Protein AF-A0A401Y5E6-F1 (afdb_monomer)

Solvent-accessible surface area (backbone atoms only — not comparable to full-atom values): 9223 Å² total; per-residue (Å²): 108,58,43,57,35,22,48,52,36,32,52,47,50,53,53,46,58,72,63,66,62,80,84,78,61,64,83,49,53,20,65,54,51,34,66,72,50,75,83,37,64,71,57,54,50,55,48,33,56,50,35,47,52,40,16,51,37,40,32,54,32,21,48,52,47,18,66,62,60,35,101,43,74,38,16,50,29,18,28,52,11,20,42,39,34,20,51,29,41,41,49,45,35,53,31,52,52,49,30,56,56,26,37,74,67,72,43,35,70,53,24,28,54,35,44,38,52,41,65,55,48,52,58,54,37,21,54,10,44,24,35,23,26,30,13,45,9,54,28,12,66,74,66,62,36,28,55,65,70,59,14,51,50,25,32,52,37,14,68,35,14,71,55,63,81,52,18,54,56,39,59,71,43,40,42,60,47,43,32,53,50,44,70,52,50,45,76,69,90,89,111

Mean predicted aligned error: 4.16 Å

Radius of gyration: 18.09 Å; Cα contacts (8 Å, |Δi|>4): 280; chains: 1; bounding box: 37×30×55 Å

Foldseek 3Di:
DLLVLLVLLLVLVVVLVVLVPDQDDLPDFLVVLLVVCVVCVVSLVVSLVSLLVSLVSLLVNLVVLLVLLHDDVLSVLQNVLSNLQSVLSNVLSVLSVQLNVQSVVVDSVSNSVSSNVSVVSLQSNLSSLLSNLQSLLVSCVVVVQADNVLSVVSNVLSVQCNVVVSVVVSVVCVSVNSSVSSVGGDGDPPD

Structure (mmCIF, N/CA/C/O backbone):
data_AF-A0A401Y5E6-F1
#
_entry.id   AF-A0A401Y5E6-F1
#
loop_
_atom_site.group_PDB
_atom_site.id
_atom_site.type_symbol
_atom_site.label_atom_id
_atom_site.label_alt_id
_atom_site.label_comp_id
_atom_site.label_asym_id
_atom_site.label_entity_id
_atom_site.label_seq_id
_atom_site.pdbx_PDB_ins_code
_atom_site.Cartn_x
_atom_site.Cartn_y
_atom_site.Cartn_z
_atom_site.occupancy
_atom_site.B_iso_or_equiv
_atom_site.auth_seq_id
_atom_site.auth_comp_id
_atom_site.auth_asym_id
_atom_site.auth_atom_id
_atom_site.pdbx_PDB_model_num
ATOM 1 N N . MET A 1 1 ? -10.870 13.593 8.303 1.00 84.31 1 MET A N 1
ATOM 2 C CA . MET A 1 1 ? -9.478 13.381 7.841 1.00 84.31 1 MET A CA 1
ATOM 3 C C . MET A 1 1 ? -9.219 11.948 7.375 1.00 84.31 1 MET A C 1
ATOM 5 O O . MET A 1 1 ? -8.898 11.796 6.212 1.00 84.31 1 MET A O 1
ATOM 9 N N . LEU A 1 2 ? -9.408 10.908 8.206 1.00 92.62 2 LEU A N 1
ATOM 10 C CA . LEU A 1 2 ? -9.100 9.514 7.824 1.00 92.62 2 LEU A CA 1
ATOM 11 C C . LEU A 1 2 ? -9.847 9.033 6.562 1.00 92.62 2 LEU A C 1
ATOM 13 O O . LEU A 1 2 ? -9.201 8.609 5.613 1.00 92.62 2 LEU A O 1
ATOM 17 N N . VAL A 1 3 ? -11.178 9.194 6.521 1.00 95.75 3 VAL A N 1
ATOM 18 C CA . VAL A 1 3 ? -12.005 8.848 5.344 1.00 95.75 3 VAL A CA 1
ATOM 19 C C . VAL A 1 3 ? -11.574 9.621 4.094 1.00 95.75 3 VAL A C 1
ATOM 21 O O . VAL A 1 3 ? -11.506 9.051 3.012 1.00 95.75 3 VAL A O 1
ATOM 24 N N . GLY A 1 4 ? -11.230 10.904 4.249 1.00 96.00 4 GLY A N 1
ATOM 25 C CA . GLY A 1 4 ? -10.739 11.736 3.150 1.00 96.00 4 GLY A CA 1
ATOM 26 C C . GLY A 1 4 ? -9.421 11.221 2.569 1.00 96.00 4 GLY A C 1
ATOM 27 O O . GLY A 1 4 ? -9.297 11.137 1.355 1.00 96.00 4 GLY A O 1
ATOM 28 N N . LEU A 1 5 ? -8.477 10.797 3.419 1.00 96.50 5 LEU A N 1
ATOM 29 C CA . LEU A 1 5 ? -7.215 10.193 2.974 1.00 96.50 5 LEU A CA 1
ATOM 30 C C . LEU A 1 5 ? -7.447 8.860 2.249 1.00 96.50 5 LEU A C 1
ATOM 32 O O . LEU A 1 5 ? -6.884 8.652 1.180 1.00 96.50 5 LEU A O 1
ATOM 36 N N . SER A 1 6 ? -8.307 7.980 2.775 1.00 97.12 6 SER A N 1
ATOM 37 C CA . SER A 1 6 ? -8.620 6.714 2.094 1.00 97.12 6 SER A CA 1
ATOM 38 C C . SER A 1 6 ? -9.359 6.919 0.772 1.00 97.12 6 SER A C 1
ATOM 40 O O . SER A 1 6 ? -9.096 6.204 -0.186 1.00 97.12 6 SER A O 1
ATOM 42 N N . ALA A 1 7 ? -10.264 7.901 0.700 1.00 97.56 7 ALA A N 1
ATOM 43 C CA . ALA A 1 7 ? -10.980 8.226 -0.530 1.00 97.56 7 ALA A CA 1
ATOM 44 C C . ALA A 1 7 ? -10.034 8.834 -1.573 1.00 97.56 7 ALA A C 1
ATOM 46 O O . ALA A 1 7 ? -10.069 8.428 -2.730 1.00 97.56 7 ALA A O 1
ATOM 47 N N . ALA A 1 8 ? -9.146 9.745 -1.159 1.00 97.06 8 ALA A N 1
ATOM 48 C CA . ALA A 1 8 ? -8.101 10.283 -2.024 1.00 97.06 8 ALA A CA 1
ATOM 49 C C . ALA A 1 8 ? -7.196 9.167 -2.556 1.00 97.06 8 ALA A C 1
ATOM 51 O O . ALA A 1 8 ? -6.931 9.123 -3.753 1.00 97.06 8 ALA A O 1
ATOM 52 N N . TYR A 1 9 ? -6.783 8.228 -1.699 1.00 97.50 9 TYR A N 1
ATOM 53 C CA . TYR A 1 9 ? -5.999 7.078 -2.138 1.00 97.50 9 TYR A CA 1
ATOM 54 C C . TYR A 1 9 ? -6.762 6.185 -3.120 1.00 97.50 9 TYR A C 1
ATOM 56 O O . TYR A 1 9 ? -6.194 5.808 -4.135 1.00 97.50 9 TYR A O 1
ATOM 64 N N . LEU A 1 10 ? -8.042 5.886 -2.873 1.00 97.56 10 LEU A N 1
ATOM 65 C CA . LEU A 1 10 ? -8.870 5.115 -3.805 1.00 97.56 10 LEU A CA 1
ATOM 66 C C . LEU A 1 10 ? -8.971 5.798 -5.174 1.00 97.56 10 LEU A C 1
ATOM 68 O O . LEU A 1 10 ? -8.782 5.142 -6.193 1.00 97.56 10 LEU A O 1
ATOM 72 N N . VAL A 1 11 ? -9.232 7.107 -5.201 1.00 97.25 11 VAL A N 1
ATOM 73 C CA . VAL A 1 11 ? -9.306 7.879 -6.450 1.00 97.25 11 VAL A CA 1
ATOM 74 C C . VAL A 1 11 ? -7.965 7.858 -7.179 1.00 97.25 11 VAL A C 1
ATOM 76 O O . VAL A 1 11 ? -7.939 7.591 -8.377 1.00 97.25 11 VAL A O 1
ATOM 79 N N . LEU A 1 12 ? -6.859 8.085 -6.465 1.00 95.69 12 LEU A N 1
ATOM 80 C CA . LEU A 1 12 ? -5.514 8.017 -7.037 1.00 95.69 12 LEU A CA 1
ATOM 81 C C . LEU A 1 12 ? -5.203 6.619 -7.571 1.00 95.69 12 LEU A C 1
ATOM 83 O O . LEU A 1 12 ? -4.719 6.505 -8.687 1.00 95.69 12 LEU A O 1
ATOM 87 N N . PHE A 1 13 ? -5.512 5.566 -6.817 1.00 94.25 13 PHE A N 1
ATOM 88 C CA . PHE A 1 13 ? -5.287 4.184 -7.231 1.00 94.25 13 PHE A CA 1
ATOM 89 C C . PHE A 1 13 ? -6.046 3.866 -8.518 1.00 94.25 13 PHE A C 1
ATOM 91 O O . PHE A 1 13 ? -5.447 3.383 -9.470 1.00 94.25 13 PHE A O 1
ATOM 98 N N . VAL A 1 14 ? -7.343 4.184 -8.575 1.00 93.94 14 VAL A N 1
ATOM 99 C CA . VAL A 1 14 ? -8.161 3.953 -9.774 1.00 93.94 14 VAL A CA 1
ATOM 100 C C . VAL A 1 14 ? -7.637 4.774 -10.950 1.00 93.94 14 VAL A C 1
ATOM 102 O O . VAL A 1 14 ? -7.481 4.231 -12.037 1.00 93.94 14 VAL A O 1
ATOM 105 N N . ALA A 1 15 ? -7.321 6.055 -10.745 1.00 92.88 15 ALA A N 1
ATOM 106 C CA . ALA A 1 15 ? -6.777 6.902 -11.802 1.00 92.88 15 ALA A CA 1
ATOM 107 C C . ALA A 1 15 ? -5.444 6.354 -12.335 1.00 92.88 15 ALA A C 1
ATOM 109 O O . ALA A 1 15 ? -5.285 6.217 -13.541 1.00 92.88 15 ALA A O 1
ATOM 110 N N . LEU A 1 16 ? -4.512 5.992 -11.452 1.00 90.06 16 LEU A N 1
ATOM 111 C CA . LEU A 1 16 ? -3.202 5.456 -11.824 1.00 90.06 16 LEU A CA 1
ATOM 112 C C . LEU A 1 16 ? -3.306 4.087 -12.500 1.00 90.06 16 LEU A C 1
ATOM 114 O O . LEU A 1 16 ? -2.599 3.859 -13.472 1.00 90.06 16 LEU A O 1
ATOM 118 N N . PHE A 1 17 ? -4.207 3.218 -12.039 1.00 86.50 17 PHE A N 1
ATOM 119 C CA . PHE A 1 17 ? -4.447 1.903 -12.636 1.00 86.50 17 PHE A CA 1
ATOM 120 C C . PHE A 1 17 ? -5.080 2.003 -14.030 1.00 86.50 17 PHE A C 1
ATOM 122 O O . PHE A 1 17 ? -4.707 1.280 -14.946 1.00 86.50 17 PHE A O 1
ATOM 129 N N . LEU A 1 18 ? -6.031 2.923 -14.220 1.00 86.25 18 LEU A N 1
ATOM 130 C CA . LEU A 1 18 ? -6.610 3.185 -15.542 1.00 86.25 18 LEU A CA 1
ATOM 131 C C . LEU A 1 18 ? -5.594 3.811 -16.495 1.00 86.25 18 LEU A C 1
ATOM 133 O O . LEU A 1 18 ? -5.665 3.594 -17.702 1.00 86.25 18 LEU A O 1
ATOM 137 N N . LEU A 1 19 ? -4.667 4.597 -15.951 1.00 82.38 19 LEU A N 1
ATOM 138 C CA . LEU A 1 19 ? -3.588 5.181 -16.720 1.00 82.38 19 LEU A CA 1
ATOM 139 C C . LEU A 1 19 ? -2.564 4.110 -17.109 1.00 82.38 19 LEU A C 1
ATOM 141 O O . LEU A 1 19 ? -2.190 4.089 -18.275 1.00 82.38 19 LEU A O 1
ATOM 145 N N . SER A 1 20 ? -2.110 3.244 -16.188 1.00 71.56 20 SER A N 1
ATOM 146 C CA . SER A 1 20 ? -0.890 2.414 -16.307 1.00 71.56 20 SER A CA 1
ATOM 147 C C . SER A 1 20 ? -0.800 1.491 -17.528 1.00 71.56 20 SER A C 1
ATOM 149 O O . SER A 1 20 ? 0.284 0.995 -17.815 1.00 71.56 20 SER A O 1
ATOM 151 N N . GLY A 1 21 ? -1.889 1.291 -18.273 1.00 67.25 21 GLY A N 1
ATOM 152 C CA . GLY A 1 21 ? -1.910 0.418 -19.443 1.00 67.25 21 GLY A CA 1
ATOM 153 C C . GLY A 1 21 ? -1.794 -1.061 -19.063 1.00 67.25 21 GLY A C 1
ATOM 154 O O . GLY A 1 21 ? -1.987 -1.434 -17.907 1.00 67.25 21 GLY A O 1
ATOM 155 N N . GLY A 1 22 ? -1.532 -1.914 -20.056 1.00 66.25 22 GLY A N 1
ATOM 156 C CA . GLY A 1 22 ? -1.261 -3.334 -19.820 1.00 66.25 22 GLY A CA 1
ATOM 157 C C . GLY A 1 22 ? 0.170 -3.554 -19.327 1.00 66.25 22 GLY A C 1
ATOM 158 O O . GLY A 1 22 ? 1.091 -2.918 -19.832 1.00 66.25 22 GLY A O 1
ATOM 159 N N . GLU A 1 23 ? 0.353 -4.461 -18.366 1.00 70.94 23 GLU A N 1
ATOM 160 C CA . GLU A 1 23 ? 1.684 -4.891 -17.926 1.00 70.94 23 GLU A CA 1
ATOM 161 C C . GLU A 1 23 ? 2.421 -5.630 -19.051 1.00 70.94 23 GLU A C 1
ATOM 163 O O . GLU A 1 23 ? 1.861 -6.506 -19.718 1.00 70.94 23 GLU A O 1
ATOM 168 N N . ILE A 1 24 ? 3.700 -5.295 -19.232 1.00 81.38 24 ILE A N 1
ATOM 169 C CA . ILE A 1 24 ? 4.605 -6.051 -20.097 1.00 81.38 24 ILE A CA 1
ATOM 170 C C . ILE A 1 24 ? 5.016 -7.310 -19.334 1.00 81.38 24 ILE A C 1
ATOM 172 O O . ILE A 1 24 ? 5.544 -7.224 -18.227 1.00 81.38 24 ILE A O 1
ATOM 176 N N . ALA A 1 25 ? 4.789 -8.483 -19.929 1.00 83.00 25 ALA A N 1
ATOM 177 C CA . ALA A 1 25 ? 5.079 -9.761 -19.284 1.00 83.00 25 ALA A CA 1
ATOM 178 C C . ALA A 1 25 ? 6.535 -9.851 -18.785 1.00 83.00 25 ALA A C 1
ATOM 180 O O . ALA A 1 25 ? 7.470 -9.394 -19.446 1.00 83.00 25 ALA A O 1
ATOM 181 N N . ASN A 1 26 ? 6.734 -10.492 -17.630 1.00 82.94 26 ASN A N 1
ATOM 182 C CA . ASN A 1 26 ? 8.037 -10.592 -16.959 1.00 82.94 26 ASN A CA 1
ATOM 183 C C . ASN A 1 26 ? 9.122 -11.223 -17.849 1.00 82.94 26 ASN A C 1
ATOM 185 O O . ASN A 1 26 ? 10.296 -10.875 -17.745 1.00 82.94 26 ASN A O 1
ATOM 189 N N . ASP A 1 27 ? 8.729 -12.162 -18.710 1.00 85.62 27 ASP A N 1
ATOM 190 C CA . ASP A 1 27 ? 9.587 -12.909 -19.630 1.00 85.62 27 ASP A CA 1
ATOM 191 C C . ASP A 1 27 ? 9.587 -12.341 -21.060 1.00 85.62 27 ASP A C 1
ATOM 193 O O . ASP A 1 27 ? 10.134 -12.960 -21.980 1.00 85.62 27 ASP A O 1
ATOM 197 N N . ALA A 1 28 ? 9.017 -11.147 -21.260 1.00 88.38 28 ALA A N 1
ATOM 198 C CA . ALA A 1 28 ? 9.041 -10.471 -22.545 1.00 88.38 28 ALA A CA 1
ATOM 199 C C . ALA A 1 28 ? 10.483 -10.280 -23.036 1.00 88.38 28 ALA A C 1
ATOM 201 O O . ALA A 1 28 ? 11.402 -9.927 -22.290 1.00 88.38 28 ALA A O 1
ATOM 202 N N . ARG A 1 29 ? 10.683 -10.492 -24.340 1.00 90.31 29 ARG A N 1
ATOM 203 C CA . ARG A 1 29 ? 11.972 -10.228 -24.988 1.00 90.31 29 ARG A CA 1
ATOM 204 C C . ARG A 1 29 ? 12.292 -8.739 -24.887 1.00 90.31 29 ARG A C 1
ATOM 206 O O . ARG A 1 29 ? 11.409 -7.913 -25.104 1.00 90.31 29 ARG A O 1
ATOM 213 N N . GLY A 1 30 ? 13.559 -8.389 -24.673 1.00 87.88 30 GLY A N 1
ATOM 214 C CA . GLY A 1 30 ? 13.985 -6.988 -24.567 1.00 87.88 30 GLY A CA 1
ATOM 215 C C . GLY A 1 30 ? 13.578 -6.106 -25.755 1.00 87.88 30 GLY A C 1
ATOM 216 O O . GLY A 1 30 ? 13.219 -4.948 -25.576 1.00 87.88 30 GLY A O 1
ATOM 217 N N . SER A 1 31 ? 13.530 -6.663 -26.969 1.00 89.06 31 SER A N 1
ATOM 218 C CA . SER A 1 31 ? 13.038 -5.947 -28.153 1.00 89.06 31 SER A CA 1
ATOM 219 C C . SER A 1 31 ? 11.540 -5.622 -28.095 1.00 89.06 31 SER A C 1
ATOM 221 O O . SER A 1 31 ? 11.128 -4.576 -28.593 1.00 89.06 31 SER A O 1
ATOM 223 N N . THR A 1 32 ? 10.726 -6.478 -27.467 1.00 89.25 32 THR A N 1
ATOM 224 C CA . THR A 1 32 ? 9.309 -6.202 -27.189 1.00 89.25 32 THR A CA 1
ATOM 225 C C . THR A 1 32 ? 9.178 -5.090 -26.156 1.00 89.25 32 THR A C 1
ATOM 227 O O . THR A 1 32 ? 8.438 -4.141 -26.395 1.00 89.25 32 THR A O 1
ATOM 230 N N . VAL A 1 33 ? 9.961 -5.155 -25.073 1.00 88.75 33 VAL A N 1
ATOM 231 C CA . VAL A 1 33 ? 9.987 -4.124 -24.021 1.00 88.75 33 VAL A CA 1
ATOM 232 C C . VAL A 1 33 ? 10.313 -2.751 -24.617 1.00 88.75 33 VAL A C 1
ATOM 234 O O . VAL A 1 33 ? 9.566 -1.800 -24.419 1.00 88.75 33 VAL A O 1
ATOM 237 N N . ILE A 1 34 ? 11.373 -2.651 -25.427 1.00 90.12 34 ILE A N 1
ATOM 238 C CA . ILE A 1 34 ? 11.757 -1.402 -26.107 1.00 90.12 34 ILE A CA 1
ATOM 239 C C . ILE A 1 34 ? 10.623 -0.886 -27.000 1.00 90.12 34 ILE A C 1
ATOM 241 O O . ILE A 1 34 ? 10.268 0.293 -26.948 1.00 90.12 34 ILE A O 1
ATOM 245 N N . LYS A 1 35 ? 10.026 -1.766 -27.811 1.00 88.00 35 LYS A N 1
ATOM 246 C CA . LYS A 1 35 ? 8.947 -1.387 -28.730 1.00 88.00 35 LYS A CA 1
ATOM 247 C C . LYS A 1 35 ? 7.727 -0.841 -27.987 1.00 88.00 35 LYS A C 1
ATOM 249 O O . LYS A 1 35 ? 7.167 0.160 -28.417 1.00 88.00 35 LYS A O 1
ATOM 254 N N . GLU A 1 36 ? 7.314 -1.495 -26.908 1.00 82.44 36 GLU A N 1
ATOM 255 C CA . GLU A 1 36 ? 6.101 -1.133 -26.168 1.00 82.44 36 GLU A CA 1
ATOM 256 C C . GLU A 1 36 ? 6.312 0.074 -25.243 1.00 82.44 36 GLU A C 1
ATOM 258 O O . GLU A 1 36 ? 5.381 0.849 -25.030 1.00 82.44 36 GLU A O 1
ATOM 263 N N . PHE A 1 37 ? 7.536 0.295 -24.757 1.00 82.69 37 PHE A N 1
ATOM 264 C CA . PHE A 1 37 ? 7.841 1.354 -23.789 1.00 82.69 37 PHE A CA 1
ATOM 265 C C . PHE A 1 37 ? 8.378 2.656 -24.420 1.00 82.69 37 PHE A C 1
ATOM 267 O O . PHE A 1 37 ? 8.244 3.727 -23.839 1.00 82.69 37 PHE A O 1
ATOM 274 N N . SER A 1 38 ? 8.932 2.615 -25.636 1.00 74.44 38 SER A N 1
ATOM 275 C CA . SER A 1 38 ? 9.552 3.786 -26.300 1.00 74.44 38 SER A CA 1
ATOM 276 C C . SER A 1 38 ? 8.624 4.993 -26.544 1.00 74.44 38 SER A C 1
ATOM 278 O O . SER A 1 38 ? 9.100 6.107 -26.747 1.00 74.44 38 SER A O 1
ATOM 280 N N . GLY A 1 39 ? 7.300 4.814 -26.509 1.00 71.75 39 GLY A N 1
ATOM 281 C CA . GLY A 1 39 ? 6.323 5.899 -26.673 1.00 71.75 39 GLY A CA 1
ATOM 282 C C . GLY A 1 39 ? 5.821 6.538 -25.371 1.00 71.75 39 GLY A C 1
ATOM 283 O O . GLY A 1 39 ? 4.977 7.432 -25.431 1.00 71.75 39 GLY A O 1
ATOM 284 N N . SER A 1 40 ? 6.269 6.080 -24.196 1.00 74.62 40 SER A N 1
ATOM 285 C CA . SER A 1 40 ? 5.538 6.285 -22.933 1.00 74.62 40 SER A CA 1
ATOM 286 C C . SER A 1 40 ? 6.192 7.246 -21.929 1.00 74.62 40 SER A C 1
ATOM 288 O O . SER A 1 40 ? 5.721 7.356 -20.804 1.00 74.62 40 SER A O 1
ATOM 290 N N . HIS A 1 41 ? 7.230 8.007 -22.287 1.00 82.25 41 HIS A N 1
ATOM 291 C CA . HIS A 1 41 ? 8.048 8.734 -21.293 1.00 82.25 41 HIS A CA 1
ATOM 292 C C . HIS A 1 41 ? 7.278 9.763 -20.454 1.00 82.25 41 HIS A C 1
ATOM 294 O O . HIS A 1 41 ? 7.340 9.738 -19.225 1.00 82.25 41 HIS A O 1
ATOM 300 N N . LEU A 1 42 ? 6.520 10.659 -21.097 1.00 84.75 42 LEU A N 1
ATOM 301 C CA . LEU A 1 42 ? 5.684 11.629 -20.376 1.00 84.75 42 LEU A CA 1
ATOM 302 C C . LEU A 1 42 ? 4.662 10.910 -19.491 1.00 84.75 42 LEU A C 1
ATOM 304 O O . LEU A 1 42 ? 4.384 11.326 -18.370 1.00 84.75 42 LEU A O 1
ATOM 308 N N . PHE A 1 43 ? 4.120 9.815 -20.009 1.00 84.75 43 PHE A N 1
ATOM 309 C CA . PHE A 1 43 ? 3.132 9.014 -19.321 1.00 84.75 43 PHE A CA 1
ATOM 310 C C . PHE A 1 43 ? 3.719 8.372 -18.048 1.00 84.75 43 PHE A C 1
ATOM 312 O O . PHE A 1 43 ? 3.145 8.538 -16.973 1.00 84.75 43 PHE A O 1
ATOM 319 N N . VAL A 1 44 ? 4.900 7.752 -18.145 1.00 88.38 44 VAL A N 1
ATOM 320 C CA . VAL A 1 44 ? 5.666 7.175 -17.026 1.00 88.38 44 VAL A CA 1
ATOM 321 C C . VAL A 1 44 ? 6.003 8.233 -15.976 1.00 88.38 44 VAL A C 1
ATOM 323 O O . VAL A 1 44 ? 5.891 7.976 -14.780 1.00 88.38 44 VAL A O 1
ATOM 326 N N . GLN A 1 45 ? 6.370 9.446 -16.392 1.00 91.19 45 GLN A N 1
ATOM 327 C CA . GLN A 1 45 ? 6.655 10.541 -15.460 1.00 91.19 45 GLN A CA 1
ATOM 328 C C . GLN A 1 45 ? 5.401 10.987 -14.699 1.00 91.19 45 GLN A C 1
ATOM 330 O O . GLN A 1 45 ? 5.433 11.110 -13.474 1.00 91.19 45 GLN A O 1
ATOM 335 N N . VAL A 1 46 ? 4.283 11.199 -15.401 1.00 90.94 46 VAL A N 1
ATOM 336 C CA . VAL A 1 46 ? 3.017 11.631 -14.786 1.00 90.94 46 VAL A CA 1
ATOM 337 C C . VAL A 1 46 ? 2.495 10.583 -13.802 1.00 90.94 46 VAL A C 1
ATOM 339 O O . VAL A 1 46 ? 2.151 10.931 -12.667 1.00 90.94 46 VAL A O 1
ATOM 342 N N . THR A 1 47 ? 2.462 9.306 -14.193 1.00 90.38 47 THR A N 1
ATOM 343 C CA . THR A 1 47 ? 2.038 8.226 -13.289 1.00 90.38 47 THR A CA 1
ATOM 344 C C . THR A 1 47 ? 3.022 8.028 -12.145 1.00 90.38 47 THR A C 1
ATOM 346 O O . THR A 1 47 ? 2.586 7.857 -11.007 1.00 90.38 47 THR A O 1
ATOM 349 N N . GLY A 1 48 ? 4.325 8.156 -12.403 1.00 93.12 48 GLY A N 1
ATOM 350 C CA . GLY A 1 48 ? 5.371 8.088 -11.389 1.00 93.12 48 GLY A CA 1
ATOM 351 C C . GLY A 1 48 ? 5.195 9.135 -10.289 1.00 93.12 48 GLY A C 1
ATOM 352 O O . GLY A 1 48 ? 5.121 8.798 -9.106 1.00 93.12 48 GLY A O 1
ATOM 353 N N . TYR A 1 49 ? 5.030 10.411 -10.648 1.00 94.81 49 TYR A N 1
ATOM 354 C CA . TYR A 1 49 ? 4.775 11.463 -9.655 1.00 94.81 49 TYR A CA 1
ATOM 355 C C . TYR A 1 49 ? 3.438 11.269 -8.928 1.00 94.81 49 TYR A C 1
ATOM 357 O O . TYR A 1 49 ? 3.359 11.482 -7.715 1.00 94.81 49 TYR A O 1
ATOM 365 N N . GLY A 1 50 ? 2.399 10.807 -9.629 1.00 95.50 50 GLY A N 1
ATOM 366 C CA . GLY A 1 50 ? 1.125 10.451 -9.005 1.00 95.50 50 GLY A CA 1
ATOM 367 C C . GLY A 1 50 ? 1.254 9.308 -7.989 1.00 95.50 50 GLY A C 1
ATOM 368 O O . GLY A 1 50 ? 0.666 9.383 -6.907 1.00 95.50 50 GLY A O 1
ATOM 369 N N . MET A 1 51 ? 2.073 8.292 -8.274 1.00 95.44 51 MET A N 1
ATOM 370 C CA . MET A 1 51 ? 2.386 7.200 -7.344 1.00 95.44 51 MET A CA 1
ATOM 371 C C . MET A 1 51 ? 3.132 7.691 -6.100 1.00 95.44 51 MET A C 1
ATOM 373 O O . MET A 1 51 ? 2.824 7.231 -5.001 1.00 95.44 51 MET A O 1
ATOM 377 N N . VAL A 1 52 ? 4.045 8.662 -6.223 1.00 97.75 52 VAL A N 1
ATOM 378 C CA . VAL A 1 52 ? 4.705 9.287 -5.058 1.00 97.75 52 VAL A CA 1
ATOM 379 C C . VAL A 1 52 ? 3.682 9.994 -4.161 1.00 97.75 52 VAL A C 1
ATOM 381 O O . VAL A 1 52 ? 3.727 9.861 -2.935 1.00 97.75 52 VAL A O 1
ATOM 384 N N . VAL A 1 53 ? 2.712 10.701 -4.750 1.00 98.06 53 VAL A N 1
ATOM 385 C CA . VAL A 1 53 ? 1.610 11.312 -3.986 1.00 98.06 53 VAL A CA 1
ATOM 386 C C . VAL A 1 53 ? 0.759 10.234 -3.309 1.00 98.06 53 VAL A C 1
ATOM 388 O O . VAL A 1 53 ? 0.469 10.342 -2.117 1.00 98.06 53 VAL A O 1
ATOM 391 N N . ALA A 1 54 ? 0.402 9.165 -4.025 1.00 97.75 54 ALA A N 1
ATOM 392 C CA . ALA A 1 54 ? -0.359 8.047 -3.468 1.00 97.75 54 ALA A CA 1
ATOM 393 C C . ALA A 1 54 ? 0.382 7.367 -2.302 1.00 97.75 54 ALA A C 1
ATOM 395 O O . ALA A 1 54 ? -0.233 7.070 -1.274 1.00 97.75 54 ALA A O 1
ATOM 396 N N . ALA A 1 55 ? 1.703 7.199 -2.418 1.00 98.31 55 ALA A N 1
ATOM 397 C CA . ALA A 1 55 ? 2.567 6.689 -1.359 1.00 98.31 55 ALA A CA 1
ATOM 398 C C . ALA A 1 55 ? 2.479 7.559 -0.101 1.00 98.31 55 ALA A C 1
ATOM 400 O O . ALA A 1 55 ? 2.202 7.046 0.984 1.00 98.31 55 ALA A O 1
ATOM 401 N N . ALA A 1 56 ? 2.622 8.880 -0.242 1.00 98.38 56 ALA A N 1
ATOM 402 C CA . ALA A 1 56 ? 2.488 9.804 0.881 1.00 98.38 56 ALA A CA 1
ATOM 403 C C . ALA A 1 56 ? 1.103 9.698 1.541 1.00 98.38 56 ALA A C 1
ATOM 405 O O . ALA A 1 56 ? 1.010 9.591 2.767 1.00 98.38 56 ALA A O 1
ATOM 406 N N . VAL A 1 57 ? 0.027 9.663 0.745 1.00 98.38 57 VAL A N 1
ATOM 407 C CA . VAL A 1 57 ? -1.348 9.526 1.256 1.00 98.38 57 VAL A CA 1
ATOM 408 C C . VAL A 1 57 ? -1.514 8.237 2.064 1.00 98.38 57 VAL A C 1
ATOM 410 O O . VAL A 1 57 ? -2.079 8.296 3.158 1.00 98.38 57 VAL A O 1
ATOM 413 N N . VAL A 1 58 ? -0.991 7.100 1.592 1.00 98.44 58 VAL A N 1
ATOM 414 C CA . VAL A 1 58 ? -1.025 5.824 2.334 1.00 98.44 58 VAL A CA 1
ATOM 415 C C . VAL A 1 58 ? -0.282 5.925 3.661 1.00 98.44 58 VAL A C 1
ATOM 417 O O . VAL A 1 58 ? -0.812 5.487 4.683 1.00 98.44 58 VAL A O 1
ATOM 420 N N . VAL A 1 59 ? 0.903 6.540 3.687 1.00 98.62 59 VAL A N 1
ATOM 421 C CA . VAL A 1 59 ? 1.687 6.712 4.922 1.00 98.62 59 VAL A CA 1
ATOM 422 C C . VAL A 1 59 ? 0.940 7.580 5.938 1.00 98.62 59 VAL A C 1
ATOM 424 O O . VAL A 1 59 ? 0.809 7.203 7.112 1.00 98.62 59 VAL A O 1
ATOM 427 N N . PHE A 1 60 ? 0.390 8.717 5.498 1.00 98.38 60 PHE A N 1
ATOM 428 C CA . PHE A 1 60 ? -0.438 9.576 6.350 1.00 98.38 60 PHE A CA 1
ATOM 429 C C . PHE A 1 60 ? -1.684 8.842 6.845 1.00 98.38 60 PHE A C 1
ATOM 431 O O . PHE A 1 60 ? -2.035 8.939 8.025 1.00 98.38 60 PHE A O 1
ATOM 438 N N . TRP A 1 61 ? -2.335 8.083 5.965 1.00 98.25 61 TRP A N 1
ATOM 439 C CA . TRP A 1 61 ? -3.516 7.296 6.288 1.00 98.25 61 TRP A CA 1
ATOM 440 C C . TRP A 1 61 ? -3.218 6.222 7.340 1.00 98.25 61 TRP A C 1
ATOM 442 O O . TRP A 1 61 ? -3.901 6.179 8.363 1.00 98.25 61 TRP A O 1
ATOM 452 N N . GLY A 1 62 ? -2.172 5.414 7.158 1.00 97.88 62 GLY A N 1
ATOM 453 C CA . GLY A 1 62 ? -1.801 4.357 8.103 1.00 97.88 62 GLY A CA 1
ATOM 454 C C . GLY A 1 62 ? -1.397 4.909 9.467 1.00 97.88 62 GLY A C 1
ATOM 455 O O . GLY A 1 62 ? -1.807 4.383 10.504 1.00 97.88 62 GLY A O 1
ATOM 456 N N . THR A 1 63 ? -0.687 6.040 9.486 1.00 97.12 63 THR A N 1
ATOM 457 C CA . THR A 1 63 ? -0.349 6.755 10.727 1.00 97.12 63 THR A CA 1
ATOM 458 C C . THR A 1 63 ? -1.603 7.278 11.434 1.00 97.12 63 THR A C 1
ATOM 460 O O . THR A 1 63 ? -1.738 7.158 12.657 1.00 97.12 63 THR A O 1
ATOM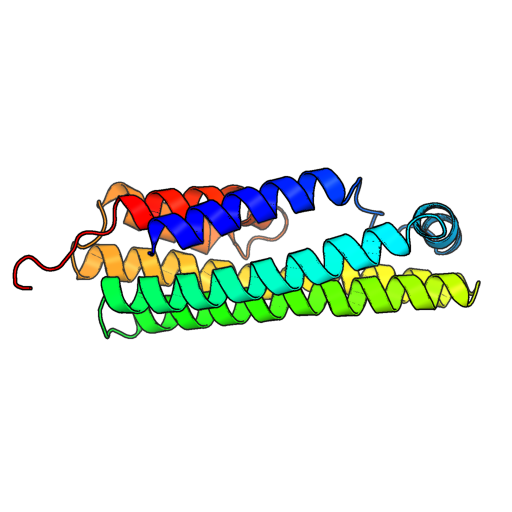 463 N N . ALA A 1 64 ? -2.559 7.833 10.685 1.00 96.31 64 ALA A N 1
ATOM 464 C CA . ALA A 1 64 ? -3.833 8.289 11.233 1.00 96.31 64 ALA A CA 1
ATOM 465 C C . ALA A 1 64 ? -4.690 7.119 11.748 1.00 96.31 64 ALA A C 1
ATOM 467 O O . ALA A 1 64 ? -5.297 7.236 12.816 1.00 96.31 64 ALA A O 1
ATOM 468 N N . LEU A 1 65 ? -4.709 5.987 11.038 1.00 96.50 65 LEU A N 1
ATOM 469 C CA . LEU A 1 65 ? -5.424 4.780 11.445 1.00 96.50 65 LEU A CA 1
ATOM 470 C C . LEU A 1 65 ? -4.821 4.182 12.718 1.00 96.50 65 LEU A C 1
ATOM 472 O O . LEU A 1 65 ? -5.567 3.897 13.654 1.00 96.50 65 LEU A O 1
ATOM 476 N N . ARG A 1 66 ? -3.489 4.088 12.814 1.00 96.25 66 ARG A N 1
ATOM 477 C CA . ARG A 1 66 ? -2.787 3.681 14.042 1.00 96.25 66 ARG A CA 1
ATOM 478 C C . ARG A 1 66 ? -3.274 4.476 15.251 1.00 96.25 66 ARG A C 1
ATOM 480 O O . ARG A 1 66 ? -3.623 3.896 16.274 1.00 96.25 66 ARG A O 1
ATOM 487 N N . ARG A 1 67 ? -3.366 5.807 15.133 1.00 94.12 67 ARG A N 1
ATOM 488 C CA . ARG A 1 67 ? -3.847 6.666 16.232 1.00 94.12 67 ARG A CA 1
ATOM 489 C C . ARG A 1 67 ? -5.286 6.356 16.645 1.00 94.12 67 ARG A C 1
ATOM 491 O O . ARG A 1 67 ? -5.599 6.487 17.824 1.00 94.12 67 ARG A O 1
ATOM 498 N N . ARG A 1 68 ? -6.151 5.960 15.705 1.00 93.31 68 ARG A N 1
ATOM 499 C CA . ARG A 1 68 ? -7.537 5.553 15.997 1.00 93.31 68 ARG A CA 1
ATOM 500 C C . ARG A 1 68 ? -7.603 4.166 16.625 1.00 93.31 68 ARG A C 1
ATOM 502 O O . ARG A 1 68 ? -8.393 3.965 17.532 1.00 93.31 68 ARG A O 1
ATOM 509 N N . LEU A 1 69 ? -6.767 3.232 16.179 1.00 93.12 69 LEU A N 1
ATOM 510 C CA . LEU A 1 69 ? -6.702 1.870 16.713 1.00 93.12 69 LEU A CA 1
ATOM 511 C C . LEU A 1 69 ? -6.032 1.789 18.095 1.00 93.12 69 LEU A C 1
ATOM 513 O O . LEU A 1 69 ? -6.255 0.809 18.805 1.00 93.12 69 LEU A O 1
ATOM 517 N N . GLY A 1 70 ? -5.287 2.822 18.504 1.00 87.69 70 GLY A N 1
ATOM 518 C CA . GLY A 1 70 ? -4.649 2.957 19.819 1.00 87.69 70 GLY A CA 1
ATOM 519 C C . GLY A 1 70 ? -3.153 2.618 19.813 1.00 87.69 70 GLY A C 1
ATOM 520 O O . GLY A 1 70 ? -2.620 2.145 18.820 1.00 87.69 70 GLY A O 1
ATOM 521 N N . GLY A 1 71 ? -2.453 2.859 20.925 1.00 81.00 71 GLY A N 1
ATOM 522 C CA . GLY A 1 71 ? -0.993 2.681 21.044 1.00 81.00 71 GLY A CA 1
ATOM 523 C C . GLY A 1 71 ? -0.535 1.243 21.317 1.00 81.00 71 GLY A C 1
ATOM 524 O O . GLY A 1 71 ? 0.231 1.023 22.246 1.00 81.00 71 GLY A O 1
ATOM 525 N N . THR A 1 72 ? -1.042 0.263 20.567 1.00 92.38 72 THR A N 1
ATOM 526 C CA . THR A 1 72 ? -0.647 -1.154 20.711 1.00 92.38 72 THR A CA 1
ATOM 527 C C . THR A 1 72 ? 0.314 -1.574 19.602 1.00 92.38 72 THR A C 1
ATOM 529 O O . THR A 1 72 ? 0.244 -1.034 18.500 1.00 92.38 72 THR A O 1
ATOM 532 N N . TRP A 1 73 ? 1.124 -2.611 19.837 1.00 96.31 73 TRP A N 1
ATOM 533 C CA . TRP A 1 73 ? 2.043 -3.137 18.816 1.00 96.31 73 TRP A CA 1
ATOM 534 C C . TRP A 1 73 ? 1.329 -3.574 17.524 1.00 96.31 73 TRP A C 1
ATOM 536 O O . TRP A 1 73 ? 1.875 -3.452 16.432 1.00 96.31 73 TRP A O 1
ATOM 546 N N . THR A 1 74 ? 0.075 -4.034 17.609 1.00 96.69 74 THR A N 1
ATOM 547 C CA . THR A 1 74 ? -0.724 -4.385 16.424 1.00 96.69 74 THR A CA 1
ATOM 548 C C . THR A 1 74 ? -1.143 -3.158 15.619 1.00 96.69 74 THR A C 1
ATOM 550 O O . THR A 1 74 ? -1.282 -3.249 14.405 1.00 96.69 74 THR A O 1
ATOM 553 N N . ALA A 1 75 ? -1.325 -2.004 16.265 1.00 96.38 75 ALA A N 1
ATOM 554 C CA . ALA A 1 75 ? -1.572 -0.740 15.579 1.00 96.38 75 ALA A CA 1
ATOM 555 C C . ALA A 1 75 ? -0.266 -0.135 15.036 1.00 96.38 75 ALA A C 1
ATOM 557 O O . ALA A 1 75 ? -0.282 0.506 13.986 1.00 96.38 75 ALA A O 1
ATOM 558 N N . ASP A 1 76 ? 0.868 -0.376 15.702 1.00 97.81 76 ASP A N 1
ATOM 559 C CA . ASP A 1 76 ? 2.194 -0.033 15.174 1.00 97.81 76 ASP A CA 1
ATOM 560 C C . ASP A 1 76 ? 2.472 -0.777 13.858 1.00 97.81 76 ASP A C 1
ATOM 562 O O . ASP A 1 76 ? 2.940 -0.157 12.904 1.00 97.81 76 ASP A O 1
ATOM 566 N N . LEU A 1 77 ? 2.072 -2.053 13.748 1.00 97.81 77 LEU A N 1
ATOM 567 C CA . LEU A 1 77 ? 2.144 -2.814 12.491 1.00 97.81 77 LEU A CA 1
ATOM 568 C C . LEU A 1 77 ? 1.339 -2.187 11.346 1.00 97.81 77 LEU A C 1
ATOM 570 O O . LEU A 1 77 ? 1.754 -2.285 10.195 1.00 97.81 77 LEU A O 1
ATOM 574 N N . VAL A 1 78 ? 0.221 -1.514 11.638 1.00 98.00 78 VAL A N 1
ATOM 575 C CA . VAL A 1 78 ? -0.564 -0.803 10.613 1.00 98.00 78 VAL A CA 1
ATOM 576 C C . VAL A 1 78 ? 0.231 0.360 10.033 1.00 98.00 78 VAL A C 1
ATOM 578 O O . VAL A 1 78 ? 0.302 0.509 8.816 1.00 98.00 78 VAL A O 1
ATOM 581 N N . ALA A 1 79 ? 0.862 1.167 10.890 1.00 98.06 79 ALA A N 1
ATOM 582 C CA . ALA A 1 79 ? 1.698 2.271 10.427 1.00 98.06 79 ALA A CA 1
ATOM 583 C C . ALA A 1 79 ? 2.964 1.770 9.718 1.00 98.06 79 ALA A C 1
ATOM 585 O O . ALA A 1 79 ? 3.326 2.315 8.678 1.00 98.06 79 ALA A O 1
ATOM 586 N N . ALA A 1 80 ? 3.601 0.714 10.233 1.00 98.25 80 ALA A N 1
ATOM 587 C CA . ALA A 1 80 ? 4.768 0.102 9.601 1.00 98.25 80 ALA A CA 1
ATOM 588 C C . ALA A 1 80 ? 4.428 -0.493 8.224 1.00 98.25 80 ALA A C 1
ATOM 590 O O . ALA A 1 80 ? 5.158 -0.268 7.265 1.00 98.25 80 ALA A O 1
ATOM 591 N N . GLY A 1 81 ? 3.295 -1.192 8.101 1.00 98.31 81 GLY A N 1
ATOM 592 C CA . GLY A 1 81 ? 2.807 -1.724 6.829 1.00 98.31 81 GLY A CA 1
ATOM 593 C C . GLY A 1 81 ? 2.459 -0.620 5.830 1.00 98.31 81 GLY A C 1
ATOM 594 O O . GLY A 1 81 ? 2.822 -0.716 4.664 1.00 98.31 81 GLY A O 1
ATOM 595 N N . ALA A 1 82 ? 1.844 0.477 6.278 1.00 98.50 82 ALA A N 1
ATOM 596 C CA . ALA A 1 82 ? 1.593 1.633 5.419 1.00 98.50 82 ALA A CA 1
ATOM 597 C C . ALA A 1 82 ? 2.889 2.320 4.955 1.00 98.50 82 ALA A C 1
ATOM 599 O O . ALA A 1 82 ? 2.993 2.710 3.794 1.00 98.50 82 ALA A O 1
ATOM 600 N N . LEU A 1 83 ? 3.894 2.430 5.830 1.00 98.56 83 LEU A N 1
ATOM 601 C CA . LEU A 1 83 ? 5.223 2.916 5.456 1.00 98.56 83 LEU A CA 1
ATOM 602 C C . LEU A 1 83 ? 5.886 2.001 4.426 1.00 98.56 83 LEU A C 1
ATOM 604 O O . LEU A 1 83 ? 6.366 2.487 3.405 1.00 98.56 83 LEU A O 1
ATOM 608 N N . ALA A 1 84 ? 5.862 0.688 4.655 1.00 98.25 84 ALA A N 1
ATOM 609 C CA . ALA A 1 84 ? 6.383 -0.295 3.712 1.00 98.25 84 ALA A CA 1
ATOM 610 C C . ALA A 1 84 ? 5.660 -0.222 2.355 1.00 98.25 84 ALA A C 1
ATOM 612 O O . ALA A 1 84 ? 6.315 -0.277 1.317 1.00 98.25 84 ALA A O 1
ATOM 613 N N . MET A 1 85 ? 4.337 -0.017 2.344 1.00 98.06 85 MET A N 1
ATOM 614 C CA . MET A 1 85 ? 3.573 0.193 1.109 1.00 98.06 85 MET A CA 1
ATOM 615 C C . MET A 1 85 ? 4.004 1.479 0.400 1.00 98.06 85 MET A C 1
ATOM 617 O O . MET A 1 85 ? 4.222 1.467 -0.806 1.00 98.06 85 MET A O 1
ATOM 621 N N . GLY A 1 86 ? 4.185 2.577 1.138 1.00 98.06 86 GLY A N 1
ATOM 622 C CA . GLY A 1 86 ? 4.688 3.830 0.574 1.00 98.06 86 GLY A CA 1
ATOM 623 C C . GLY A 1 86 ? 6.069 3.668 -0.067 1.00 98.06 86 GLY A C 1
ATOM 624 O O . GLY A 1 86 ? 6.274 4.099 -1.197 1.00 98.06 86 GLY A O 1
ATOM 625 N N . ILE A 1 87 ? 6.993 2.985 0.616 1.00 97.81 87 ILE A N 1
ATOM 626 C CA . ILE A 1 87 ? 8.324 2.662 0.078 1.00 97.81 87 ILE A CA 1
ATOM 627 C C . ILE A 1 87 ? 8.208 1.779 -1.166 1.00 97.81 87 ILE A C 1
ATOM 629 O O . ILE A 1 87 ? 8.901 2.029 -2.144 1.00 97.81 87 ILE A O 1
ATOM 633 N N . THR A 1 88 ? 7.316 0.787 -1.154 1.00 96.06 88 THR A N 1
ATOM 634 C CA . THR A 1 88 ? 7.092 -0.103 -2.304 1.00 96.06 88 THR A CA 1
ATOM 635 C C . THR A 1 88 ? 6.604 0.671 -3.525 1.00 96.06 88 THR A C 1
ATOM 637 O O . THR A 1 88 ? 7.171 0.531 -4.604 1.00 96.06 88 THR A O 1
ATOM 640 N N . LEU A 1 89 ? 5.610 1.546 -3.344 1.00 96.25 89 LEU A N 1
ATOM 641 C CA . LEU A 1 89 ? 5.092 2.404 -4.410 1.00 96.25 89 LEU A CA 1
ATOM 642 C C . LEU A 1 89 ? 6.193 3.293 -5.000 1.00 96.25 89 LEU A C 1
ATOM 644 O O . LEU A 1 89 ? 6.304 3.394 -6.214 1.00 96.25 89 LEU A O 1
ATOM 648 N N . VAL A 1 90 ? 7.042 3.895 -4.161 1.00 96.94 90 VAL A N 1
ATOM 649 C CA . VAL A 1 90 ? 8.198 4.678 -4.633 1.00 96.94 90 VAL A CA 1
ATOM 650 C C . VAL A 1 90 ? 9.239 3.788 -5.323 1.00 96.94 90 VAL A C 1
ATOM 652 O O . VAL A 1 90 ? 9.828 4.205 -6.315 1.00 96.94 90 VAL A O 1
ATOM 655 N N . GLY A 1 91 ? 9.443 2.559 -4.846 1.00 95.62 91 GLY A N 1
ATOM 656 C CA . GLY A 1 91 ? 10.316 1.566 -5.474 1.00 95.62 91 GLY A CA 1
ATOM 657 C C . GLY A 1 91 ? 9.902 1.244 -6.909 1.00 95.62 91 GLY A C 1
ATOM 658 O O . GLY A 1 91 ? 10.758 1.261 -7.790 1.00 95.62 91 GLY A O 1
ATOM 659 N N . TRP A 1 92 ? 8.600 1.068 -7.160 1.00 93.81 92 TRP A N 1
ATOM 660 C CA . TRP A 1 92 ? 8.063 0.928 -8.519 1.00 93.81 92 TRP A CA 1
ATOM 661 C C . TRP A 1 92 ? 8.333 2.151 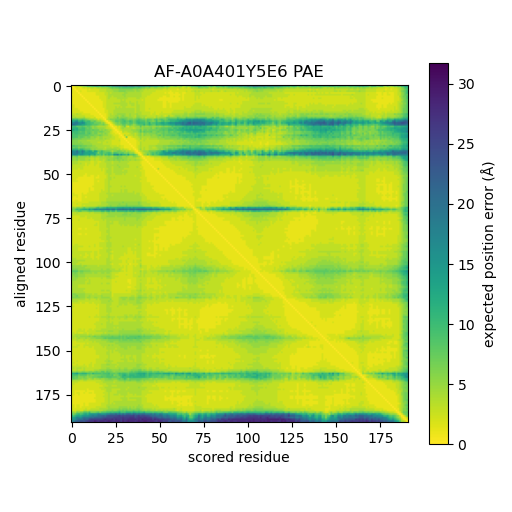-9.394 1.00 93.81 92 TRP A C 1
ATOM 663 O O . TRP A 1 92 ? 8.697 2.004 -10.554 1.00 93.81 92 TRP A O 1
ATOM 673 N N . VAL A 1 93 ? 8.234 3.369 -8.853 1.00 94.75 93 VAL A N 1
ATOM 674 C CA . VAL A 1 93 ? 8.583 4.581 -9.618 1.00 94.75 93 VAL A CA 1
ATOM 675 C C . VAL A 1 93 ? 10.059 4.574 -10.018 1.00 94.75 93 VAL A C 1
ATOM 677 O O . VAL A 1 93 ? 10.396 4.914 -11.152 1.00 94.75 93 VAL A O 1
ATOM 680 N N . VAL A 1 94 ? 10.946 4.161 -9.108 1.00 95.88 94 VAL A N 1
ATOM 681 C CA . VAL A 1 94 ? 12.387 4.073 -9.381 1.00 95.88 94 VAL A CA 1
ATOM 682 C C .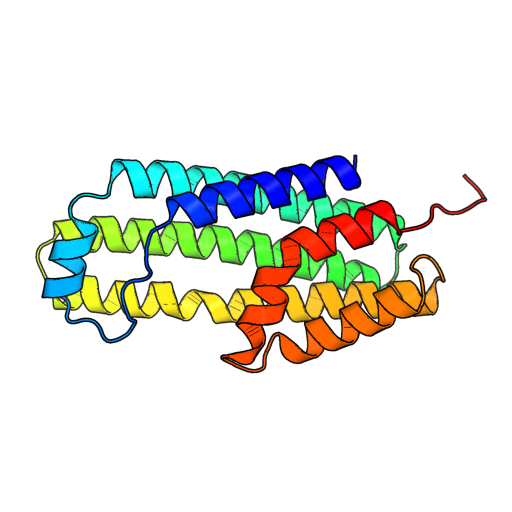 VAL A 1 94 ? 12.673 3.074 -10.501 1.00 95.88 94 VAL A C 1
ATOM 684 O O . VAL A 1 94 ? 13.425 3.402 -11.419 1.00 95.88 94 VAL A O 1
ATOM 687 N N . THR A 1 95 ? 12.078 1.882 -10.463 1.00 94.19 95 THR A N 1
ATOM 688 C CA . THR A 1 95 ? 12.293 0.870 -11.507 1.00 94.19 95 THR A CA 1
ATOM 689 C C . THR A 1 95 ? 11.614 1.220 -12.825 1.00 94.19 95 THR A C 1
ATOM 691 O O . THR A 1 95 ? 12.228 1.009 -13.866 1.00 94.19 95 THR A O 1
ATOM 694 N N . ALA A 1 96 ? 10.449 1.869 -12.812 1.00 91.94 96 ALA A N 1
ATOM 695 C CA . ALA A 1 96 ? 9.815 2.393 -14.022 1.00 91.94 96 ALA A CA 1
ATOM 696 C C . ALA A 1 96 ? 10.680 3.469 -14.704 1.00 91.94 96 ALA A C 1
ATOM 698 O O . ALA A 1 96 ? 10.839 3.473 -15.926 1.00 91.94 96 ALA A O 1
ATOM 699 N N . PHE A 1 97 ? 11.304 4.360 -13.927 1.00 93.56 97 PHE A N 1
ATOM 700 C CA . PHE A 1 97 ? 12.246 5.347 -14.467 1.00 93.56 97 PHE A CA 1
ATOM 701 C C . PHE A 1 97 ? 13.539 4.686 -14.941 1.00 93.56 97 PHE A C 1
ATOM 703 O O . PHE A 1 97 ? 14.087 5.083 -15.966 1.00 93.56 97 PHE A O 1
ATOM 710 N N . ALA A 1 98 ? 14.036 3.672 -14.235 1.00 94.81 98 ALA A N 1
ATOM 711 C CA . ALA A 1 98 ? 15.170 2.890 -14.711 1.00 94.81 98 ALA A CA 1
ATOM 712 C C . ALA A 1 98 ? 14.845 2.196 -16.043 1.00 94.81 98 ALA A C 1
ATOM 714 O O . ALA A 1 98 ? 15.693 2.184 -16.931 1.00 94.81 98 ALA A O 1
ATOM 715 N N . LEU A 1 99 ? 13.622 1.679 -16.208 1.00 92.88 99 LEU A N 1
ATOM 716 C CA . LEU A 1 99 ? 13.174 1.021 -17.433 1.00 92.88 99 LEU A CA 1
ATOM 717 C C . LEU A 1 99 ? 13.085 2.013 -18.593 1.00 92.88 99 LEU A C 1
ATOM 719 O O . LEU A 1 99 ? 13.570 1.717 -19.680 1.00 92.88 99 LEU A O 1
ATOM 723 N N . MET A 1 100 ? 12.562 3.215 -18.335 1.00 91.88 100 MET A N 1
ATOM 724 C CA . MET A 1 100 ? 12.557 4.326 -19.292 1.00 91.88 100 MET A CA 1
ATOM 725 C C . MET A 1 100 ? 13.968 4.614 -19.822 1.00 91.88 100 MET A C 1
ATOM 727 O O . MET A 1 100 ? 14.196 4.581 -21.027 1.00 91.88 100 MET A O 1
ATOM 731 N N . HIS A 1 101 ? 14.946 4.795 -18.929 1.00 92.75 101 HIS A N 1
ATOM 732 C CA . HIS A 1 101 ? 16.333 5.034 -19.341 1.00 92.75 101 HIS A CA 1
ATOM 733 C C . HIS A 1 101 ? 16.985 3.806 -19.996 1.00 92.75 101 HIS A C 1
ATOM 735 O O . HIS A 1 101 ? 17.811 3.954 -20.892 1.00 92.75 101 HIS A O 1
ATOM 741 N N . ALA A 1 102 ? 16.638 2.590 -19.566 1.00 93.69 102 ALA A N 1
ATOM 742 C CA . ALA A 1 102 ? 17.144 1.357 -20.164 1.00 93.69 102 ALA A CA 1
ATOM 743 C C . ALA A 1 102 ? 16.702 1.220 -21.625 1.00 93.69 102 ALA A C 1
ATOM 745 O O . ALA A 1 102 ? 17.499 0.821 -22.474 1.00 93.69 102 ALA A O 1
ATOM 746 N N . VAL A 1 103 ? 15.459 1.594 -21.927 1.00 92.06 103 VAL A N 1
ATOM 747 C CA . VAL A 1 103 ? 14.906 1.593 -23.286 1.00 92.06 103 VAL A CA 1
ATOM 748 C C . VAL A 1 103 ? 15.658 2.577 -24.185 1.00 92.06 103 VAL A C 1
ATOM 750 O O . VAL A 1 103 ? 16.000 2.214 -25.311 1.00 92.06 103 VAL A O 1
ATOM 753 N N . ASP A 1 104 ? 16.025 3.753 -23.667 1.00 92.56 104 ASP A N 1
ATOM 754 C CA . ASP A 1 104 ? 16.818 4.755 -24.397 1.00 92.56 104 ASP A CA 1
ATOM 755 C C . ASP A 1 104 ? 18.225 4.277 -24.780 1.00 92.56 104 ASP A C 1
ATOM 757 O O . ASP A 1 104 ? 18.804 4.768 -25.750 1.00 92.56 104 ASP A O 1
ATOM 761 N N . THR A 1 105 ? 18.786 3.296 -24.064 1.00 93.50 105 THR A N 1
ATOM 762 C CA . THR A 1 105 ? 20.083 2.711 -24.449 1.00 93.50 105 THR A CA 1
ATOM 763 C C . THR A 1 105 ? 20.006 1.902 -25.744 1.00 93.50 105 THR A C 1
ATOM 765 O O . THR A 1 105 ? 21.034 1.657 -26.374 1.00 93.50 105 THR A O 1
ATOM 768 N N . GLY A 1 106 ? 18.810 1.441 -26.128 1.00 91.44 106 GLY A N 1
ATOM 769 C CA . GLY A 1 106 ? 18.601 0.548 -27.266 1.00 91.44 106 GLY A CA 1
ATOM 770 C C . GLY A 1 106 ? 19.167 -0.867 -27.085 1.00 91.44 106 GLY A C 1
ATOM 771 O O . GLY A 1 106 ? 19.109 -1.650 -28.031 1.00 91.44 106 GLY A O 1
ATOM 772 N N . VAL A 1 107 ? 19.699 -1.212 -25.903 1.00 95.19 107 VAL A N 1
ATOM 773 C CA . VAL A 1 107 ? 20.266 -2.535 -25.598 1.00 95.19 107 VAL A CA 1
ATOM 774 C C . VAL A 1 107 ? 19.170 -3.445 -25.015 1.00 95.19 107 VAL A C 1
ATOM 776 O O . VAL A 1 107 ? 18.744 -3.226 -23.875 1.00 95.19 107 VAL A O 1
ATOM 779 N N . PRO A 1 108 ? 18.695 -4.475 -25.746 1.00 94.38 108 PRO A N 1
ATOM 780 C CA . PRO A 1 108 ? 17.566 -5.308 -25.319 1.00 94.38 108 PRO A CA 1
ATOM 781 C C . PRO A 1 108 ? 17.778 -6.001 -23.972 1.00 94.38 108 PRO A C 1
ATOM 783 O O . PRO A 1 108 ? 16.848 -6.096 -23.172 1.00 94.38 108 PRO A O 1
ATOM 786 N N . GLU A 1 109 ? 18.995 -6.464 -23.701 1.00 95.25 109 GLU A N 1
ATOM 787 C CA . GLU A 1 109 ? 19.339 -7.188 -22.476 1.00 95.25 109 GLU A CA 1
ATOM 788 C C . GLU A 1 109 ? 19.201 -6.292 -21.238 1.00 95.25 109 GLU A C 1
ATOM 790 O O . GLU A 1 109 ? 18.750 -6.752 -20.189 1.00 95.25 109 GLU A O 1
ATOM 795 N N . VAL A 1 110 ? 19.527 -4.999 -21.367 1.00 95.12 110 VAL A N 1
ATOM 796 C CA . VAL A 1 110 ? 19.390 -4.016 -20.282 1.00 95.12 110 VAL A CA 1
ATOM 797 C C . VAL A 1 110 ? 17.910 -3.746 -20.006 1.00 95.12 110 VAL A C 1
ATOM 799 O O . VAL A 1 110 ? 17.482 -3.823 -18.855 1.00 95.12 110 VAL A O 1
ATOM 802 N N . ALA A 1 111 ? 17.109 -3.507 -21.050 1.00 93.88 111 ALA A N 1
ATOM 803 C CA . ALA A 1 111 ? 15.666 -3.297 -20.910 1.00 93.88 111 ALA A CA 1
ATOM 804 C C . ALA A 1 111 ? 14.960 -4.520 -20.296 1.00 93.88 111 ALA A C 1
ATOM 806 O O . ALA A 1 111 ? 14.132 -4.375 -19.397 1.00 93.88 111 ALA A O 1
ATOM 807 N N . GLN A 1 112 ? 15.329 -5.733 -20.720 1.00 94.56 112 GLN A N 1
ATOM 808 C CA . GLN A 1 112 ? 14.769 -6.969 -20.173 1.00 94.56 112 GLN A CA 1
ATOM 809 C C . GLN A 1 112 ? 15.137 -7.170 -18.697 1.00 94.56 112 GLN A C 1
ATOM 811 O O . GLN A 1 112 ? 14.268 -7.503 -17.892 1.00 94.56 112 GLN A O 1
ATOM 816 N N . ALA A 1 113 ? 16.401 -6.945 -18.325 1.00 94.38 113 ALA A N 1
ATOM 817 C CA . ALA A 1 113 ? 16.840 -7.078 -16.938 1.00 94.38 113 ALA A CA 1
ATOM 818 C C . ALA A 1 113 ? 16.077 -6.125 -16.005 1.00 94.38 113 ALA A C 1
ATOM 820 O O . ALA A 1 113 ? 15.629 -6.535 -14.934 1.00 94.38 113 ALA A O 1
ATOM 821 N N . VAL A 1 114 ? 15.874 -4.872 -16.426 1.00 94.31 114 VAL A N 1
ATOM 822 C CA . VAL A 1 114 ? 15.116 -3.897 -15.630 1.00 94.31 114 VAL A CA 1
ATOM 823 C C . VAL A 1 114 ? 13.624 -4.243 -15.578 1.00 94.31 114 VAL A C 1
ATOM 825 O O . VAL A 1 114 ? 13.033 -4.128 -14.508 1.00 94.31 114 VAL A O 1
ATOM 828 N N . ASN A 1 115 ? 13.027 -4.749 -16.663 1.00 92.69 115 ASN A N 1
ATOM 829 C CA . ASN A 1 115 ? 11.632 -5.215 -16.664 1.00 92.69 115 ASN A CA 1
ATOM 830 C C . ASN A 1 115 ? 11.392 -6.349 -15.648 1.00 92.69 115 ASN A C 1
ATOM 832 O O . ASN A 1 115 ? 10.389 -6.350 -14.936 1.00 92.69 115 ASN A O 1
ATOM 836 N N . ILE A 1 116 ? 12.328 -7.297 -15.531 1.00 93.19 116 ILE A N 1
ATOM 837 C CA . ILE A 1 116 ? 12.250 -8.375 -14.529 1.00 93.19 116 ILE A CA 1
ATOM 838 C C . ILE A 1 116 ? 12.296 -7.801 -13.104 1.00 93.19 116 ILE A C 1
ATOM 840 O O . ILE A 1 116 ? 11.544 -8.244 -12.231 1.00 93.19 116 ILE A O 1
ATOM 844 N N . LEU A 1 117 ? 13.168 -6.816 -12.860 1.00 92.00 117 LEU A N 1
ATOM 845 C CA . LEU A 1 117 ? 13.275 -6.151 -11.558 1.00 92.00 117 LEU A CA 1
ATOM 846 C C . LEU A 1 117 ? 12.003 -5.373 -11.205 1.00 92.00 117 LEU A C 1
ATOM 848 O O . LEU A 1 117 ? 11.525 -5.486 -10.078 1.00 92.00 117 LEU A O 1
ATOM 852 N N . ASP A 1 118 ? 11.441 -4.637 -12.164 1.00 90.56 118 ASP A N 1
ATOM 853 C CA . ASP A 1 118 ? 10.210 -3.863 -11.981 1.00 90.56 118 ASP A CA 1
ATOM 854 C C . ASP A 1 118 ? 9.031 -4.760 -11.573 1.00 90.56 118 ASP A C 1
ATOM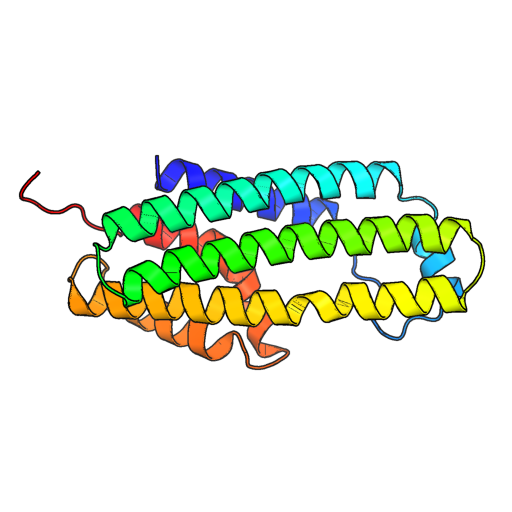 856 O O . ASP A 1 118 ? 8.388 -4.528 -10.548 1.00 90.56 118 ASP A O 1
ATOM 860 N N . ASN A 1 119 ? 8.844 -5.881 -12.274 1.00 87.56 119 ASN A N 1
ATOM 861 C CA . ASN A 1 119 ? 7.810 -6.864 -11.940 1.00 87.56 119 ASN A CA 1
ATOM 862 C C . ASN A 1 119 ? 8.056 -7.569 -10.589 1.00 87.56 119 ASN A C 1
ATOM 864 O O . ASN A 1 119 ? 7.119 -7.985 -9.903 1.00 87.56 119 ASN A O 1
ATOM 868 N N . SER A 1 120 ? 9.315 -7.680 -10.156 1.00 88.62 120 SER A N 1
ATOM 869 C CA . SER A 1 120 ? 9.676 -8.308 -8.875 1.00 88.62 120 SER A CA 1
ATOM 870 C C . SER A 1 120 ? 9.382 -7.424 -7.653 1.00 88.62 120 SER A C 1
ATOM 872 O O . SER A 1 120 ? 9.304 -7.929 -6.528 1.00 88.62 120 SER A O 1
ATOM 874 N N . ASN A 1 121 ? 9.152 -6.120 -7.847 1.00 87.94 121 ASN A N 1
ATOM 875 C CA . ASN A 1 121 ? 8.862 -5.165 -6.768 1.00 87.94 121 ASN A CA 1
ATOM 876 C C . ASN A 1 121 ? 7.502 -5.375 -6.078 1.00 87.94 121 ASN A C 1
ATOM 878 O O . ASN A 1 121 ? 7.188 -4.693 -5.102 1.00 87.94 121 ASN A O 1
ATOM 882 N N . PHE A 1 122 ? 6.708 -6.356 -6.510 1.00 89.44 122 PHE A N 1
ATOM 883 C CA . PHE A 1 122 ? 5.461 -6.716 -5.837 1.00 89.44 122 PHE A CA 1
ATOM 884 C C . PHE A 1 122 ? 5.673 -7.406 -4.475 1.00 89.44 122 PHE A C 1
ATOM 886 O O . PHE A 1 122 ? 4.818 -7.317 -3.594 1.00 89.44 122 PHE A O 1
ATOM 893 N N . VAL A 1 123 ? 6.820 -8.056 -4.242 1.00 91.69 123 VAL A N 1
ATOM 894 C CA . VAL A 1 123 ? 7.080 -8.799 -2.990 1.00 91.69 123 VAL A CA 1
ATOM 895 C C . VAL A 1 123 ? 7.058 -7.894 -1.739 1.00 91.69 123 VAL A C 1
ATOM 897 O O . VAL A 1 123 ? 6.377 -8.240 -0.769 1.00 91.69 123 VAL A O 1
ATOM 900 N N . PRO A 1 124 ? 7.705 -6.711 -1.722 1.00 93.62 124 PRO A N 1
ATOM 901 C CA . PRO A 1 124 ? 7.536 -5.743 -0.636 1.00 93.62 124 PRO A CA 1
ATOM 902 C C . PRO A 1 124 ? 6.077 -5.321 -0.381 1.00 93.62 124 PRO A C 1
ATOM 904 O O . PRO A 1 124 ? 5.688 -5.135 0.777 1.00 93.62 124 PRO A O 1
ATOM 907 N N . ALA A 1 125 ? 5.239 -5.251 -1.425 1.00 94.62 125 ALA A N 1
ATOM 908 C CA . ALA A 1 125 ? 3.820 -4.921 -1.289 1.00 94.62 125 ALA A CA 1
ATOM 909 C C . ALA A 1 125 ? 3.069 -6.026 -0.529 1.00 94.62 125 ALA A C 1
ATOM 911 O O . ALA A 1 125 ? 2.232 -5.725 0.325 1.00 94.62 125 ALA A O 1
ATOM 912 N N . MET A 1 126 ? 3.411 -7.298 -0.771 1.00 95.75 126 MET A N 1
ATOM 913 C CA . MET A 1 126 ? 2.850 -8.439 -0.034 1.00 95.75 126 MET A CA 1
ATOM 914 C C . MET A 1 126 ? 3.117 -8.323 1.470 1.00 95.75 126 MET A C 1
ATOM 916 O O . MET A 1 126 ? 2.199 -8.472 2.283 1.00 95.75 126 MET A O 1
ATOM 920 N N . LEU A 1 127 ? 4.360 -8.006 1.855 1.00 96.75 127 LEU A N 1
ATOM 921 C CA . LEU A 1 127 ? 4.734 -7.790 3.256 1.00 96.75 127 LEU A CA 1
ATOM 922 C C . LEU A 1 127 ? 3.957 -6.613 3.859 1.00 96.75 127 LEU A C 1
ATOM 924 O O . LEU A 1 127 ? 3.400 -6.725 4.954 1.00 96.75 127 LEU A O 1
ATOM 928 N N . ALA A 1 128 ? 3.888 -5.499 3.130 1.00 97.69 128 ALA A N 1
ATOM 929 C CA . ALA A 1 128 ? 3.182 -4.301 3.559 1.00 97.69 128 ALA A CA 1
ATOM 930 C C . ALA A 1 128 ? 1.693 -4.573 3.841 1.00 97.69 128 ALA A C 1
ATOM 932 O O . ALA A 1 128 ? 1.192 -4.224 4.915 1.00 97.69 128 ALA A O 1
ATOM 933 N N . LEU A 1 129 ? 1.002 -5.248 2.914 1.00 97.94 129 LEU A N 1
ATOM 934 C CA . LEU A 1 129 ? -0.406 -5.638 3.053 1.00 97.94 129 LEU A CA 1
ATOM 935 C C . LEU A 1 129 ? -0.616 -6.618 4.207 1.00 97.94 129 LEU A C 1
ATOM 937 O O . LEU A 1 129 ? -1.536 -6.426 5.003 1.00 97.94 129 LEU A O 1
ATOM 941 N N . THR A 1 130 ? 0.259 -7.620 4.339 1.00 98.06 130 THR A N 1
ATOM 942 C CA . THR A 1 130 ? 0.214 -8.606 5.430 1.00 98.06 130 THR A CA 1
ATOM 943 C C . THR A 1 130 ? 0.241 -7.900 6.785 1.00 98.06 130 THR A C 1
ATOM 945 O O . THR A 1 130 ? -0.681 -8.050 7.590 1.00 98.06 130 THR A O 1
ATOM 948 N N . CYS A 1 131 ? 1.256 -7.063 7.020 1.00 98.25 131 CYS A N 1
ATOM 949 C CA . CYS A 1 131 ? 1.417 -6.319 8.270 1.00 98.25 131 CYS A CA 1
ATOM 950 C C . CYS A 1 131 ? 0.225 -5.398 8.547 1.00 98.25 131 CYS A C 1
ATOM 952 O O . CYS A 1 131 ? -0.303 -5.364 9.660 1.00 98.25 131 CYS A O 1
ATOM 954 N N . MET A 1 132 ? -0.220 -4.670 7.525 1.00 97.94 132 MET A N 1
ATOM 955 C CA . MET A 1 132 ? -1.260 -3.659 7.657 1.00 97.94 132 MET A CA 1
ATOM 956 C C . MET A 1 132 ? -2.640 -4.262 7.923 1.00 97.94 132 MET A C 1
ATOM 958 O O . MET A 1 132 ? -3.335 -3.826 8.841 1.00 97.94 132 MET A O 1
ATOM 962 N N . MET A 1 133 ? -3.035 -5.285 7.164 1.00 98.44 133 MET A N 1
ATOM 963 C CA . MET A 1 133 ? -4.362 -5.887 7.283 1.00 98.44 133 MET A CA 1
ATOM 964 C C . MET A 1 133 ? -4.472 -6.800 8.513 1.00 98.44 133 MET A C 1
ATOM 966 O O . MET A 1 133 ? -5.457 -6.706 9.253 1.00 98.44 133 MET A O 1
ATOM 970 N N . ILE A 1 134 ? -3.445 -7.609 8.814 1.00 98.50 134 ILE A N 1
ATOM 971 C CA . ILE A 1 134 ? -3.421 -8.416 10.047 1.00 98.50 134 ILE A CA 1
ATOM 972 C C . ILE A 1 134 ? -3.344 -7.500 11.273 1.00 98.50 134 ILE A C 1
ATOM 974 O O . ILE A 1 134 ? -4.115 -7.678 12.219 1.00 98.50 134 ILE A O 1
ATOM 978 N N . GLY A 1 135 ? -2.474 -6.485 11.256 1.00 98.19 135 GLY A N 1
ATOM 979 C CA . GLY A 1 135 ? -2.346 -5.514 12.347 1.00 98.19 135 GLY A CA 1
ATOM 980 C C . GLY A 1 135 ? -3.659 -4.785 12.644 1.00 98.19 135 GLY A C 1
ATOM 981 O O . GLY A 1 135 ? -4.074 -4.688 13.806 1.00 98.19 135 GLY A O 1
ATOM 982 N N . ALA A 1 136 ? -4.364 -4.341 11.599 1.00 97.88 136 ALA A N 1
ATOM 983 C CA . ALA A 1 136 ? -5.664 -3.689 11.724 1.00 97.88 136 ALA A CA 1
ATOM 984 C C . ALA A 1 136 ? -6.731 -4.643 12.275 1.00 97.88 136 ALA A C 1
ATOM 986 O O . ALA A 1 136 ? -7.450 -4.282 13.209 1.00 97.88 136 ALA A O 1
ATOM 987 N N . GLY A 1 137 ? -6.804 -5.870 11.755 1.00 97.88 137 GLY A N 1
ATOM 988 C CA . GLY A 1 137 ? -7.763 -6.871 12.215 1.00 97.88 137 GLY A CA 1
ATOM 989 C C . GLY A 1 137 ? -7.548 -7.280 13.673 1.00 97.88 137 GLY A C 1
ATOM 990 O O . GLY A 1 137 ? -8.484 -7.240 14.472 1.00 97.88 137 GLY A O 1
ATOM 991 N N . LEU A 1 138 ? -6.308 -7.579 14.069 1.00 97.94 138 LEU A N 1
ATOM 992 C CA . LEU A 1 138 ? -5.981 -7.919 15.459 1.00 97.94 138 LEU A CA 1
ATOM 993 C C . LEU A 1 138 ? -6.246 -6.748 16.412 1.00 97.94 138 LEU A C 1
ATOM 995 O O . LEU A 1 138 ? -6.813 -6.949 17.488 1.00 97.94 138 LEU A O 1
ATOM 999 N N . SER A 1 139 ? -5.894 -5.523 16.012 1.00 96.62 139 SER A N 1
ATOM 1000 C CA . SER A 1 139 ? -6.208 -4.323 16.799 1.00 96.62 139 SER A CA 1
ATOM 1001 C C . SER A 1 139 ? -7.717 -4.131 16.943 1.00 96.62 139 SER A C 1
ATOM 1003 O O . SER A 1 139 ? -8.197 -3.833 18.037 1.00 96.62 139 SER A O 1
ATOM 1005 N N . GLY A 1 140 ? -8.474 -4.341 15.863 1.00 95.81 140 GLY A N 1
ATOM 1006 C CA . GLY A 1 140 ? -9.932 -4.263 15.846 1.00 95.81 140 GLY A CA 1
ATOM 1007 C C . GLY A 1 140 ? -10.594 -5.266 16.788 1.00 95.81 140 GLY A C 1
ATOM 1008 O O . GLY A 1 140 ? -11.452 -4.873 17.574 1.00 95.81 140 GLY A O 1
ATOM 1009 N N . LEU A 1 141 ? -10.151 -6.530 16.771 1.00 96.31 141 LEU A N 1
ATOM 1010 C CA . LEU A 1 141 ? -10.667 -7.577 17.664 1.00 96.31 141 LEU A CA 1
ATOM 1011 C C . LEU A 1 141 ? -10.344 -7.310 19.139 1.00 96.31 141 LEU A C 1
ATOM 1013 O O . LEU A 1 141 ? -11.187 -7.565 19.993 1.00 96.31 141 LEU A O 1
ATOM 1017 N N . ARG A 1 142 ? -9.147 -6.793 19.442 1.00 94.06 142 ARG A N 1
ATOM 1018 C CA . ARG A 1 142 ? -8.720 -6.509 20.825 1.00 94.06 142 ARG A CA 1
ATOM 1019 C C . ARG A 1 142 ? -9.398 -5.285 21.424 1.00 94.06 142 ARG A C 1
ATOM 1021 O O . ARG A 1 142 ? -9.744 -5.292 22.596 1.00 94.06 142 ARG A O 1
ATOM 1028 N N . SER A 1 143 ? -9.538 -4.224 20.634 1.00 91.81 143 SER A N 1
ATOM 1029 C CA . SER A 1 143 ? -10.053 -2.935 21.113 1.00 91.81 143 SER A CA 1
ATOM 1030 C C . SER A 1 143 ? -11.558 -2.760 20.909 1.00 91.81 143 SER A C 1
ATOM 1032 O O . SER A 1 143 ? -12.131 -1.808 21.427 1.00 91.81 143 SER A O 1
ATOM 1034 N N . GLY A 1 144 ? -12.203 -3.618 20.111 1.00 92.06 144 GLY A N 1
ATOM 1035 C CA . GLY A 1 144 ? -13.600 -3.439 19.703 1.00 92.06 144 GLY A CA 1
ATOM 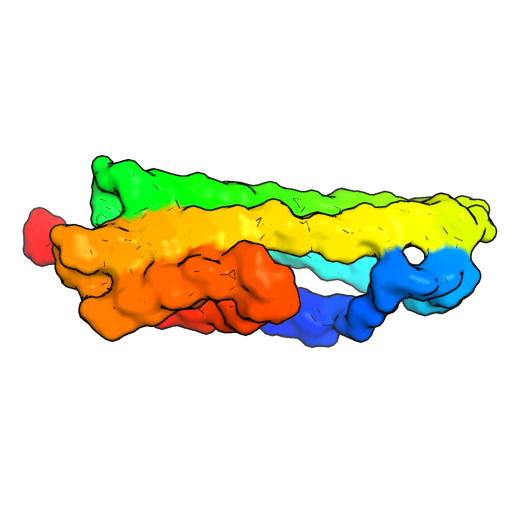1036 C C . GLY A 1 144 ? -13.829 -2.232 18.783 1.00 92.06 144 GLY A C 1
ATOM 1037 O O . GLY A 1 144 ? -14.975 -1.876 18.506 1.00 92.06 144 GLY A O 1
ATOM 1038 N N . ARG A 1 145 ? -12.757 -1.588 18.295 1.00 93.56 145 ARG A N 1
ATOM 1039 C CA . ARG A 1 145 ? -12.843 -0.382 17.456 1.00 93.56 145 ARG A CA 1
ATOM 1040 C C . ARG A 1 145 ? -13.239 -0.663 16.011 1.00 93.56 145 ARG A C 1
ATOM 1042 O O . ARG A 1 145 ? -13.591 0.274 15.306 1.00 93.56 145 ARG A O 1
ATOM 1049 N N . LEU A 1 146 ? -13.216 -1.923 15.575 1.00 95.94 146 LEU A N 1
ATOM 1050 C CA . LEU A 1 146 ? -13.756 -2.351 14.284 1.00 95.94 146 LEU A CA 1
ATOM 1051 C C . LEU A 1 146 ? -14.876 -3.378 14.489 1.00 95.94 146 LEU A C 1
ATOM 1053 O O . LEU A 1 146 ? -14.795 -4.189 15.416 1.00 95.94 146 LEU A O 1
ATOM 1057 N N . PRO A 1 147 ? -15.896 -3.406 13.610 1.00 96.94 147 PRO A N 1
ATOM 1058 C CA . PRO A 1 147 ? -16.847 -4.508 13.563 1.00 96.94 147 PRO A CA 1
ATOM 1059 C C . PRO A 1 147 ? -16.124 -5.851 13.414 1.00 96.94 147 PRO A C 1
ATOM 1061 O O . PRO A 1 147 ? -15.181 -5.974 12.629 1.00 96.94 147 PRO A O 1
ATOM 1064 N N . ARG A 1 148 ? -16.592 -6.880 14.131 1.00 97.44 148 ARG A N 1
ATOM 1065 C CA . ARG A 1 148 ? -15.940 -8.200 14.164 1.00 97.44 148 ARG A CA 1
ATOM 1066 C C . ARG A 1 148 ? -15.743 -8.799 12.768 1.00 97.44 148 ARG A C 1
ATOM 1068 O O . ARG A 1 148 ? -14.678 -9.341 12.496 1.00 97.44 148 ARG A O 1
ATOM 1075 N N . TRP A 1 149 ? -16.735 -8.666 11.884 1.00 97.56 149 TRP A N 1
ATOM 1076 C CA . TRP A 1 149 ? -16.658 -9.179 10.513 1.00 97.56 149 TRP A CA 1
ATOM 1077 C C . TRP A 1 149 ? -15.508 -8.537 9.725 1.00 97.56 149 TRP A C 1
ATOM 1079 O O . TRP A 1 149 ? -14.755 -9.240 9.060 1.00 97.56 149 TRP A O 1
ATOM 1089 N N . LEU A 1 150 ? -15.321 -7.220 9.857 1.00 98.00 150 LEU A N 1
ATOM 1090 C CA . LEU A 1 150 ? -14.291 -6.474 9.139 1.00 98.00 150 LEU A CA 1
ATOM 1091 C C . LEU A 1 150 ? -12.903 -6.793 9.688 1.00 98.00 150 LEU A C 1
ATOM 1093 O O . LEU A 1 150 ? -11.942 -6.923 8.932 1.00 98.00 150 LEU A O 1
ATOM 1097 N N . ALA A 1 151 ? -12.801 -6.965 11.004 1.00 97.94 151 ALA A N 1
ATOM 1098 C CA . ALA A 1 151 ? -11.559 -7.356 11.646 1.00 97.94 151 ALA A CA 1
ATOM 1099 C C . ALA A 1 151 ? -11.104 -8.759 11.196 1.00 97.94 151 ALA A C 1
ATOM 1101 O O . ALA A 1 151 ? -9.944 -8.937 10.829 1.00 97.94 151 ALA A O 1
ATOM 1102 N N . VAL A 1 152 ? -12.027 -9.728 11.137 1.00 98.44 152 VAL A N 1
ATOM 1103 C CA . VAL A 1 152 ? -11.753 -11.080 10.615 1.00 98.44 152 VAL A CA 1
ATOM 1104 C C . VAL A 1 152 ? -11.413 -11.040 9.124 1.00 98.44 152 VAL A C 1
ATOM 1106 O O . VAL A 1 152 ? -10.406 -11.619 8.726 1.00 98.44 152 VAL A O 1
ATOM 1109 N N . ALA A 1 153 ? -12.184 -10.313 8.310 1.00 98.25 153 ALA A N 1
ATOM 1110 C CA . ALA A 1 153 ? -11.909 -10.164 6.880 1.00 98.25 153 ALA A CA 1
ATOM 1111 C C . ALA A 1 153 ? -10.516 -9.567 6.619 1.00 98.25 153 ALA A C 1
ATOM 1113 O O . ALA A 1 153 ? -9.804 -10.036 5.738 1.00 98.25 153 ALA A O 1
ATOM 1114 N N . SER A 1 154 ? -10.091 -8.592 7.429 1.00 98.44 154 SER A N 1
ATOM 1115 C CA . SER A 1 154 ? -8.746 -8.005 7.338 1.00 98.44 154 SER A CA 1
ATOM 1116 C C . SER A 1 154 ? -7.653 -9.039 7.624 1.00 98.44 154 SER A C 1
ATOM 1118 O O . SER A 1 154 ? -6.660 -9.097 6.909 1.00 98.44 154 SER A O 1
ATOM 1120 N N . ILE A 1 155 ? -7.840 -9.906 8.624 1.00 98.56 155 ILE A N 1
ATOM 1121 C CA . ILE A 1 155 ? -6.879 -10.982 8.918 1.00 98.56 155 ILE A CA 1
ATOM 1122 C C . ILE A 1 155 ? -6.799 -11.967 7.749 1.00 98.56 155 ILE A C 1
ATOM 1124 O O . ILE A 1 155 ? -5.698 -12.328 7.345 1.00 98.56 155 ILE A O 1
ATOM 1128 N N . VAL A 1 156 ? -7.942 -12.368 7.184 1.00 97.75 156 VAL A N 1
ATOM 1129 C CA . VAL A 1 156 ? -7.983 -13.289 6.037 1.00 97.75 156 VAL A CA 1
ATOM 1130 C C . VAL A 1 156 ? -7.276 -12.681 4.827 1.00 97.75 156 VAL A C 1
ATOM 1132 O O . VAL A 1 156 ? -6.388 -13.317 4.271 1.00 97.75 156 VAL A O 1
ATOM 1135 N N . LEU A 1 157 ? -7.599 -11.440 4.452 1.00 97.88 157 LEU A N 1
ATOM 1136 C CA . LEU A 1 157 ? -6.943 -10.765 3.327 1.00 97.88 157 LEU A CA 1
ATOM 1137 C C . LEU A 1 157 ? -5.437 -10.595 3.563 1.00 97.88 157 LEU A C 1
ATOM 1139 O O . LEU A 1 157 ? -4.642 -10.865 2.668 1.00 97.88 157 LEU A O 1
ATOM 1143 N N . GLY A 1 158 ? -5.030 -10.225 4.778 1.00 97.56 158 GLY A N 1
ATOM 1144 C CA . GLY A 1 158 ? -3.616 -10.126 5.129 1.00 97.56 158 GLY A CA 1
ATOM 1145 C C . GLY A 1 158 ? -2.887 -11.472 5.086 1.00 97.56 158 GLY A C 1
ATOM 1146 O O . GLY A 1 158 ? -1.740 -11.521 4.665 1.00 97.56 158 GLY A O 1
ATOM 1147 N N . ALA A 1 159 ? -3.548 -12.572 5.453 1.00 97.19 159 ALA A N 1
ATOM 1148 C CA . ALA A 1 159 ? -2.985 -13.921 5.354 1.00 97.19 159 ALA A CA 1
ATOM 1149 C C . ALA A 1 159 ? -2.919 -14.448 3.909 1.00 97.19 159 ALA A C 1
ATOM 1151 O O . ALA A 1 159 ? -2.090 -15.306 3.614 1.00 97.19 159 ALA A O 1
ATOM 1152 N N . LEU A 1 160 ? -3.769 -13.939 3.011 1.00 96.31 160 LEU A N 1
ATOM 1153 C CA . LEU A 1 160 ? -3.716 -14.229 1.573 1.00 96.31 160 LEU A CA 1
ATOM 1154 C C . LEU A 1 160 ? -2.634 -13.414 0.847 1.00 96.31 160 LEU A C 1
ATOM 1156 O O . LEU A 1 160 ? -2.137 -13.847 -0.191 1.00 96.31 160 LEU A O 1
ATOM 1160 N N . ALA A 1 161 ? -2.251 -12.254 1.390 1.00 95.88 161 ALA A N 1
ATOM 1161 C CA . ALA A 1 161 ? -1.314 -11.325 0.762 1.00 95.88 161 ALA A CA 1
ATOM 1162 C C . ALA A 1 161 ? 0.075 -11.901 0.408 1.00 95.88 161 ALA A C 1
ATOM 1164 O O . ALA A 1 161 ? 0.629 -11.432 -0.576 1.00 95.88 161 ALA A O 1
ATOM 1165 N N . PRO A 1 162 ? 0.664 -12.887 1.113 1.00 95.06 162 PRO A N 1
ATOM 1166 C CA . PRO A 1 162 ? 1.937 -13.486 0.704 1.00 95.06 162 PRO A CA 1
ATOM 1167 C C . PRO A 1 162 ? 1.796 -14.719 -0.212 1.00 95.06 162 PRO A C 1
ATOM 1169 O O . PRO A 1 162 ? 2.802 -15.340 -0.546 1.00 95.06 162 PRO A O 1
ATOM 1172 N N . LEU A 1 163 ? 0.584 -15.116 -0.625 1.00 92.25 163 LEU A N 1
ATOM 1173 C CA . LEU A 1 163 ? 0.341 -16.384 -1.338 1.00 92.25 163 LEU A CA 1
ATOM 1174 C C . LEU A 1 163 ? 0.519 -16.294 -2.867 1.00 92.25 163 LEU A C 1
ATOM 1176 O O . LEU A 1 163 ? -0.281 -16.842 -3.630 1.00 92.25 163 LEU A O 1
ATOM 1180 N N . GLY A 1 164 ? 1.566 -15.605 -3.332 1.00 81.25 164 GLY A N 1
ATOM 1181 C CA . GLY A 1 164 ? 1.901 -15.512 -4.758 1.00 81.25 164 GLY A CA 1
ATOM 1182 C C . GLY A 1 164 ? 0.753 -14.905 -5.584 1.00 81.25 164 GLY A C 1
ATOM 1183 O O . GLY A 1 164 ? 0.337 -13.791 -5.274 1.00 81.25 164 GLY A O 1
ATOM 1184 N N . PRO A 1 165 ? 0.185 -15.604 -6.591 1.00 77.88 165 PRO A N 1
ATOM 1185 C CA . PRO A 1 165 ? -0.951 -15.095 -7.373 1.00 77.88 165 PRO A CA 1
ATOM 1186 C C . PRO A 1 165 ? -2.164 -14.681 -6.524 1.00 77.88 165 PRO A C 1
ATOM 1188 O O . PRO A 1 165 ? -2.894 -13.760 -6.887 1.00 77.88 165 PRO A O 1
ATOM 1191 N N . GLY A 1 166 ? -2.364 -15.315 -5.360 1.00 78.38 166 GLY A N 1
ATOM 1192 C CA . GLY A 1 166 ? -3.442 -14.963 -4.430 1.00 78.38 166 GLY A CA 1
ATOM 1193 C C . GLY A 1 166 ? -3.311 -13.558 -3.828 1.00 78.38 166 GLY A C 1
ATOM 1194 O O . GLY A 1 166 ? -4.315 -12.976 -3.419 1.00 78.38 166 GLY A O 1
ATOM 1195 N N . ALA A 1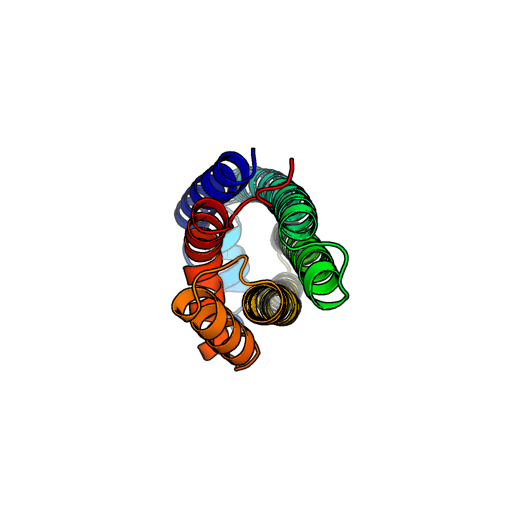 167 ? -2.104 -12.984 -3.828 1.00 84.19 167 ALA A N 1
ATOM 1196 C CA . ALA A 1 167 ? -1.812 -11.650 -3.310 1.00 84.19 167 ALA A CA 1
ATOM 1197 C C . ALA A 1 167 ? -2.461 -10.517 -4.118 1.00 84.19 167 ALA A C 1
ATOM 1199 O O . ALA A 1 167 ? -2.687 -9.427 -3.584 1.00 84.19 167 ALA A O 1
ATOM 1200 N N . PHE A 1 168 ? -2.799 -10.777 -5.385 1.00 86.50 168 PHE A N 1
ATOM 1201 C CA . PHE A 1 168 ? -3.466 -9.798 -6.239 1.00 86.50 168 PHE A CA 1
ATOM 1202 C C . PHE A 1 168 ? -4.823 -9.380 -5.665 1.00 86.50 168 PHE A C 1
ATOM 1204 O O . PHE A 1 168 ? -5.189 -8.210 -5.728 1.00 86.50 168 PHE A O 1
ATOM 1211 N N . LEU A 1 169 ? -5.551 -10.309 -5.035 1.00 93.44 169 LEU A N 1
ATOM 1212 C CA . LEU A 1 169 ? -6.864 -10.017 -4.465 1.00 93.44 169 LEU A CA 1
ATOM 1213 C C . LEU A 1 169 ? -6.781 -9.011 -3.293 1.00 93.44 169 LEU A C 1
ATOM 1215 O O . LEU A 1 169 ? -7.451 -7.979 -3.368 1.00 93.44 169 LEU A O 1
ATOM 1219 N N . PRO A 1 170 ? -5.968 -9.225 -2.235 1.00 95.56 170 PRO A N 1
ATOM 1220 C CA . PRO A 1 170 ? -5.743 -8.215 -1.199 1.00 95.56 170 PRO A CA 1
ATOM 1221 C C . PRO A 1 170 ? -5.223 -6.882 -1.738 1.00 95.56 170 PRO A C 1
ATOM 1223 O O . PRO A 1 170 ? -5.643 -5.837 -1.247 1.00 95.56 170 PRO A O 1
ATOM 1226 N N . PHE A 1 171 ? -4.347 -6.903 -2.747 1.00 94.00 171 PHE A N 1
ATOM 1227 C CA . PHE A 1 171 ? -3.829 -5.684 -3.368 1.00 94.00 171 PHE A CA 1
ATOM 1228 C C . PHE A 1 171 ? -4.930 -4.888 -4.081 1.00 94.00 171 PHE A C 1
ATOM 1230 O O . PHE A 1 171 ? -5.118 -3.709 -3.790 1.00 94.00 171 PHE A O 1
ATOM 1237 N N . ALA A 1 172 ? -5.725 -5.536 -4.934 1.00 93.19 172 ALA A N 1
ATOM 1238 C CA . ALA A 1 172 ? -6.831 -4.900 -5.647 1.00 93.19 172 ALA A CA 1
ATOM 1239 C C . ALA A 1 172 ? -7.922 -4.383 -4.694 1.00 93.19 172 ALA A C 1
ATOM 1241 O O . ALA A 1 172 ? -8.514 -3.327 -4.918 1.00 93.19 172 ALA A O 1
ATOM 1242 N N . LEU A 1 173 ? -8.179 -5.106 -3.599 1.00 96.50 173 LEU A N 1
ATOM 1243 C CA . LEU A 1 173 ? -9.157 -4.702 -2.588 1.00 96.50 173 LEU A CA 1
ATOM 1244 C C . LEU A 1 173 ? -8.625 -3.658 -1.604 1.00 96.50 173 LEU A C 1
ATOM 1246 O O . LEU A 1 173 ? -9.435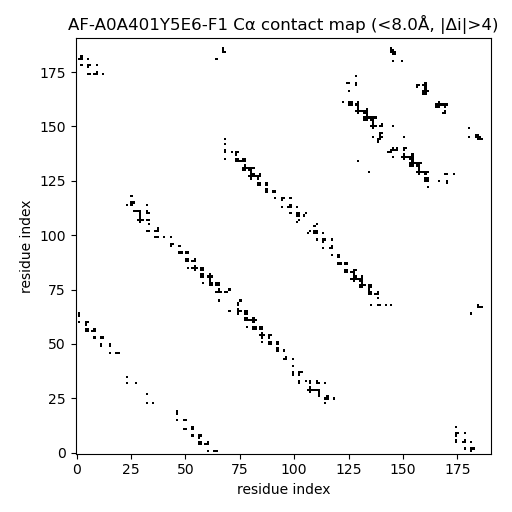 -3.023 -0.931 1.00 96.50 173 LEU A O 1
ATOM 1250 N N . PHE A 1 174 ? -7.310 -3.456 -1.498 1.00 97.50 174 PHE A N 1
ATOM 1251 C CA . PHE A 1 174 ? -6.692 -2.553 -0.525 1.00 97.50 174 PHE A CA 1
ATOM 1252 C C . PHE A 1 174 ? -7.304 -1.140 -0.485 1.00 97.50 174 PHE A C 1
ATOM 1254 O O . PHE A 1 174 ? -7.679 -0.711 0.610 1.00 97.50 174 PHE A O 1
ATOM 1261 N N . PRO A 1 175 ? -7.474 -0.408 -1.606 1.00 97.31 175 PRO A N 1
ATOM 1262 C CA . PRO A 1 175 ? -8.039 0.940 -1.554 1.00 97.31 175 PRO A CA 1
ATOM 1263 C C . PRO A 1 175 ? -9.500 0.950 -1.076 1.00 97.31 175 PRO A C 1
ATOM 1265 O O . PRO A 1 175 ? -9.887 1.808 -0.279 1.00 97.31 175 PRO A O 1
ATOM 1268 N N . LEU A 1 176 ? -10.306 -0.036 -1.486 1.00 97.94 176 LEU A N 1
ATOM 1269 C CA . LEU A 1 176 ? -11.684 -0.182 -1.008 1.00 97.94 176 LEU A CA 1
ATOM 1270 C C . LEU A 1 176 ? -11.715 -0.547 0.482 1.00 97.94 176 LEU A C 1
ATOM 1272 O O . LEU A 1 176 ? -12.450 0.058 1.264 1.00 97.94 176 LEU A O 1
ATOM 1276 N N . TRP A 1 177 ? -10.880 -1.499 0.891 1.00 98.44 177 TRP A N 1
ATOM 1277 C CA . TRP A 1 177 ? -10.711 -1.904 2.281 1.00 98.44 177 TRP A CA 1
ATOM 1278 C C . TRP A 1 177 ? -10.308 -0.720 3.165 1.00 98.44 177 TRP A C 1
ATOM 1280 O O . TRP A 1 177 ? -10.894 -0.532 4.231 1.00 98.44 177 TRP A O 1
ATOM 1290 N N . ALA A 1 178 ? -9.385 0.131 2.706 1.00 98.31 178 ALA A N 1
ATOM 1291 C CA . ALA A 1 178 ? -8.962 1.325 3.428 1.00 98.31 178 ALA A CA 1
ATOM 1292 C C . ALA A 1 178 ? -10.137 2.284 3.681 1.00 98.31 178 ALA A C 1
ATOM 1294 O O . ALA A 1 178 ? -10.269 2.810 4.790 1.00 98.31 178 ALA A O 1
ATOM 1295 N N . VAL A 1 179 ? -11.028 2.478 2.701 1.00 98.25 179 VAL A N 1
ATOM 1296 C CA . VAL A 1 179 ? -12.255 3.283 2.864 1.00 98.25 179 VAL A CA 1
ATOM 1297 C C . VAL A 1 179 ? -13.213 2.636 3.864 1.00 98.25 179 VAL A C 1
ATOM 1299 O O . VAL A 1 179 ? -13.692 3.302 4.786 1.00 98.25 179 VAL A O 1
ATOM 1302 N N . VAL A 1 180 ? -13.462 1.331 3.740 1.00 97.94 180 VAL A N 1
ATOM 1303 C CA . VAL A 1 180 ? -14.355 0.596 4.651 1.00 97.94 180 VAL A CA 1
ATOM 1304 C C . VAL A 1 180 ? -13.832 0.651 6.091 1.00 97.94 180 VAL A C 1
ATOM 1306 O O . VAL A 1 180 ? -14.572 1.013 7.001 1.00 97.94 180 VAL A O 1
ATOM 1309 N N . VAL A 1 181 ? -12.542 0.407 6.322 1.00 97.75 181 VAL A N 1
ATOM 1310 C CA . VAL A 1 181 ? -11.924 0.544 7.653 1.00 97.75 181 VAL A CA 1
ATOM 1311 C C . VAL A 1 181 ? -12.033 1.972 8.176 1.00 97.75 181 VAL A C 1
ATOM 1313 O O . VAL A 1 181 ? -12.392 2.177 9.334 1.00 97.75 181 VAL A O 1
ATOM 1316 N N . SER A 1 182 ? -11.783 2.968 7.328 1.00 97.31 182 SER A N 1
ATOM 1317 C CA . SER A 1 182 ? -11.827 4.377 7.733 1.00 97.31 182 SER A CA 1
ATOM 1318 C C . SER A 1 182 ? -13.217 4.850 8.142 1.00 97.31 182 SER A C 1
ATOM 1320 O O . SER A 1 182 ? -13.326 5.724 9.001 1.00 97.31 182 SER A O 1
ATOM 1322 N N . THR A 1 183 ? -14.266 4.297 7.530 1.00 96.62 183 THR A N 1
ATOM 1323 C CA . THR A 1 183 ? -15.664 4.626 7.850 1.00 96.62 183 THR A CA 1
ATOM 1324 C C . THR A 1 183 ? -16.188 3.849 9.054 1.00 96.62 183 THR A C 1
ATOM 1326 O O . THR A 1 183 ? -17.028 4.363 9.786 1.00 96.62 183 THR A O 1
ATOM 1329 N N . GLN A 1 184 ? -15.694 2.629 9.278 1.00 95.81 184 GLN A N 1
ATOM 1330 C CA . GLN A 1 184 ? -16.180 1.740 10.337 1.00 95.81 184 GLN A CA 1
ATOM 1331 C C . GLN A 1 184 ? -15.390 1.839 11.648 1.00 95.81 184 GLN A C 1
ATOM 1333 O O . GLN A 1 184 ? -15.869 1.355 12.677 1.00 95.81 184 GLN A O 1
ATOM 1338 N N . VAL A 1 185 ? -14.187 2.427 11.637 1.00 94.00 185 VAL A N 1
ATOM 1339 C CA . VAL A 1 185 ? -13.386 2.573 12.858 1.00 94.00 185 VAL A CA 1
ATOM 1340 C C . VAL A 1 185 ? -14.065 3.528 13.840 1.00 94.00 185 VAL A C 1
ATOM 1342 O O . VAL A 1 185 ? -14.305 4.701 13.551 1.00 94.00 185 VAL A O 1
ATOM 1345 N N . ARG A 1 186 ? -14.387 3.010 15.025 1.00 89.94 186 ARG A N 1
ATOM 1346 C CA . ARG A 1 186 ? -15.073 3.759 16.080 1.00 89.94 186 ARG A CA 1
ATOM 1347 C C . ARG A 1 186 ? -14.100 4.670 16.815 1.00 89.94 186 ARG A C 1
ATOM 1349 O O . ARG A 1 186 ? -12.921 4.352 16.975 1.00 89.94 186 ARG A O 1
ATOM 1356 N N . LEU A 1 187 ? -14.617 5.806 17.266 1.00 78.19 187 LEU A N 1
ATOM 1357 C CA . LEU A 1 187 ? -13.889 6.708 18.151 1.00 78.19 187 LEU A CA 1
ATOM 1358 C C . LEU A 1 187 ? -14.060 6.238 19.597 1.00 78.19 187 LEU A C 1
ATOM 1360 O O . LEU A 1 187 ? -15.089 5.649 19.927 1.00 78.19 187 LEU A O 1
ATOM 1364 N N . ASP A 1 188 ? -13.066 6.492 20.448 1.00 66.00 188 ASP A N 1
ATOM 1365 C CA . ASP A 1 188 ? -13.252 6.291 21.886 1.00 66.00 188 ASP A CA 1
ATOM 1366 C C . ASP A 1 188 ? -14.393 7.194 22.380 1.00 66.00 188 ASP A C 1
ATOM 1368 O O . ASP A 1 188 ? -14.351 8.391 22.098 1.00 66.00 18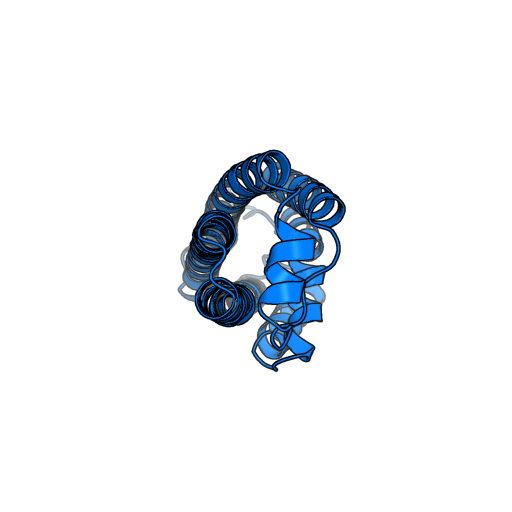8 ASP A O 1
ATOM 1372 N N . PRO A 1 189 ? -15.375 6.666 23.136 1.00 55.44 189 PRO A N 1
ATOM 1373 C CA . PRO A 1 189 ? -16.475 7.465 23.686 1.00 55.44 189 PRO A CA 1
ATOM 1374 C C . PRO A 1 189 ? -16.034 8.519 24.713 1.00 55.44 189 PRO A C 1
ATOM 1376 O O . PRO A 1 189 ? -16.835 9.348 25.123 1.00 55.44 189 PRO A O 1
ATOM 1379 N N . THR A 1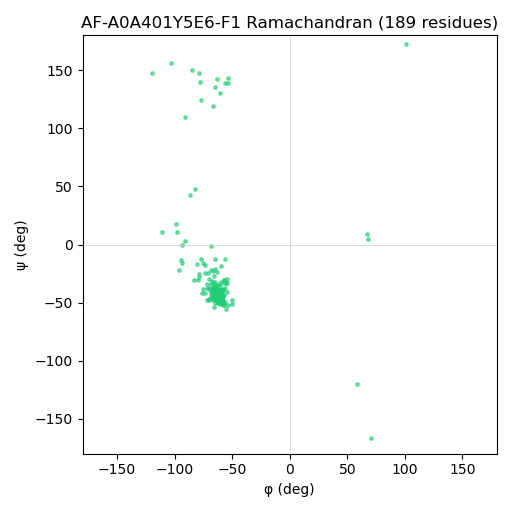 190 ? -14.787 8.449 25.186 1.00 54.97 190 THR A N 1
ATOM 1380 C CA . THR A 1 190 ? -14.253 9.255 26.293 1.00 54.97 190 THR A CA 1
ATOM 1381 C C . THR A 1 190 ? -13.446 10.475 25.834 1.00 54.97 190 THR A C 1
ATOM 1383 O O . THR A 1 190 ? -12.686 11.037 26.624 1.00 54.97 190 THR A O 1
ATOM 1386 N N . ARG A 1 191 ? -13.591 10.892 24.570 1.00 46.38 191 ARG A N 1
ATOM 1387 C CA . ARG A 1 191 ? -13.047 12.150 24.038 1.00 46.38 191 ARG A CA 1
ATOM 1388 C C . ARG A 1 191 ? -14.092 12.942 23.280 1.00 46.38 191 ARG A C 1
ATOM 1390 O O . ARG A 1 191 ? -14.817 12.318 22.478 1.00 46.38 191 ARG A O 1
#

Nearest PDB structures (foldseek):
  1x04-assembly1_A-2  TM=2.517E-01  e=2.236E-01  Homo sapiens
  5l0g-assembly2_D-2  TM=6.335E-01  e=8.408E+00  Homo sapiens
  3ja6-assembly1_I  TM=2.659E-01  e=6.602E+00  Escherichia coli

pLDDT: mean 92.18, std 8.41, range [46.38, 98.62]

Secondary structure (DSSP, 8-state):
-HHHHHHHHHHHHHHHHHHS-SPPPTT--HHHHHHHHTT-HHHHHHHHHHHHHHHHHHHHHHHHHHHHH-SSHHHHHHHHHHHHHHHHHHHHHHHHHHHHHHHHTT-HHHHHHHHHHHHHTHHHHHHHHHHHHHHHHHHHHHHS-S-HHHHHHHHHHHHHTTSGGGGHHHHHHHHHHHHHHHHHPPPPTT-

Sequence (191 aa):
MLVGLSAAYLVLFVALFLLSGGEIANDARGSTVIKEFSGSHLFVQVTGYGMVVAAAVVVFWGTALRRRLGGTWTADLVAAGALAMGITLVGWVVTAFALMHAVDTGVPEVAQAVNILDNSNFVPAMLALTCMMIGAGLSGLRSGRLPRWLAVASIVLGALAPLGPGAFLPFALFPLWAVVVSTQVRLDPTR